Protein AF-A0A5M6HRJ6-F1 (afdb_monomer_lite)

Structure (mmCIF, N/CA/C/O backbone):
data_AF-A0A5M6HRJ6-F1
#
_entry.id   AF-A0A5M6HRJ6-F1
#
loop_
_atom_site.group_PDB
_atom_site.id
_atom_site.type_symbol
_atom_site.label_atom_id
_atom_site.label_alt_id
_atom_site.label_comp_id
_atom_site.label_asym_id
_atom_site.label_entity_id
_atom_site.label_seq_id
_atom_site.pdbx_PDB_ins_code
_atom_site.Cartn_x
_atom_site.Cartn_y
_atom_site.Cartn_z
_atom_site.occupancy
_atom_site.B_iso_or_equiv
_atom_site.auth_seq_id
_atom_site.auth_comp_id
_atom_site.auth_asym_id
_atom_site.auth_atom_id
_atom_site.pdbx_PDB_model_num
ATOM 1 N N . MET A 1 1 ? 67.936 3.704 -8.819 1.00 44.12 1 MET A N 1
ATOM 2 C CA . MET A 1 1 ? 66.681 4.390 -8.443 1.00 44.12 1 MET A CA 1
ATOM 3 C C . MET A 1 1 ? 65.546 3.721 -9.205 1.00 44.12 1 MET A C 1
ATOM 5 O O . MET A 1 1 ? 65.377 4.002 -10.380 1.00 44.12 1 MET A O 1
ATOM 9 N N . SER A 1 2 ? 64.853 2.766 -8.577 1.00 40.22 2 SER A N 1
ATOM 10 C CA . SER A 1 2 ? 63.772 1.993 -9.208 1.00 40.22 2 SER A CA 1
ATOM 11 C C . SER A 1 2 ? 62.438 2.374 -8.578 1.00 40.22 2 SER A C 1
ATOM 13 O O . SER A 1 2 ? 62.220 2.121 -7.395 1.00 40.22 2 SER A O 1
ATOM 15 N N . LEU A 1 3 ? 61.555 2.975 -9.374 1.00 39.38 3 LEU A N 1
ATOM 16 C CA . LEU A 1 3 ? 60.166 3.243 -9.014 1.00 39.38 3 LEU A CA 1
ATOM 17 C C . LEU A 1 3 ? 59.391 1.917 -9.052 1.00 39.38 3 LEU A C 1
ATOM 19 O O . LEU A 1 3 ? 59.139 1.371 -10.124 1.00 39.38 3 LEU A O 1
ATOM 23 N N . ARG A 1 4 ? 59.047 1.368 -7.882 1.00 40.25 4 ARG A N 1
ATOM 24 C CA . ARG A 1 4 ? 58.120 0.233 -7.775 1.00 40.25 4 ARG A CA 1
ATOM 25 C C . ARG A 1 4 ? 56.687 0.760 -7.811 1.00 40.25 4 ARG A C 1
ATOM 27 O O . ARG A 1 4 ? 56.239 1.421 -6.881 1.00 40.25 4 ARG A O 1
ATOM 34 N N . SER A 1 5 ? 56.003 0.450 -8.906 1.00 42.16 5 SER A N 1
ATOM 35 C CA . SER A 1 5 ? 54.564 0.618 -9.092 1.00 42.16 5 SER A CA 1
ATOM 36 C C . SER A 1 5 ? 53.817 -0.343 -8.159 1.00 42.16 5 SER A C 1
ATOM 38 O O . SER A 1 5 ? 53.978 -1.557 -8.269 1.00 42.16 5 SER A O 1
ATOM 40 N N . ASN A 1 6 ? 53.047 0.194 -7.211 1.00 42.03 6 ASN A N 1
ATOM 41 C CA . ASN A 1 6 ? 52.173 -0.567 -6.316 1.00 42.03 6 ASN A CA 1
ATOM 42 C C . ASN A 1 6 ? 50.748 -0.511 -6.883 1.00 42.03 6 ASN A C 1
ATOM 44 O O . ASN A 1 6 ? 49.988 0.409 -6.591 1.00 42.03 6 ASN A O 1
ATOM 48 N N . ALA A 1 7 ? 50.395 -1.485 -7.720 1.00 41.12 7 ALA A N 1
ATOM 49 C CA . ALA A 1 7 ? 49.009 -1.734 -8.092 1.00 41.12 7 ALA A CA 1
ATOM 50 C C . ALA A 1 7 ? 48.393 -2.667 -7.038 1.00 41.12 7 ALA A C 1
ATOM 52 O O . ALA A 1 7 ? 48.666 -3.866 -7.023 1.00 41.12 7 ALA A O 1
ATOM 53 N N . GLN A 1 8 ? 47.590 -2.111 -6.129 1.00 44.06 8 GLN A N 1
ATOM 54 C CA . GLN A 1 8 ? 46.680 -2.904 -5.303 1.00 44.06 8 GLN A CA 1
ATOM 55 C C . GLN A 1 8 ? 45.479 -3.332 -6.160 1.00 44.06 8 GLN A C 1
ATOM 57 O O . GLN A 1 8 ? 44.853 -2.470 -6.781 1.00 44.06 8 GLN A O 1
ATOM 62 N N . PRO A 1 9 ? 45.105 -4.622 -6.191 1.00 39.88 9 PRO A N 1
ATOM 63 C CA . PRO A 1 9 ? 43.818 -5.022 -6.731 1.00 39.88 9 PRO A CA 1
ATOM 64 C C . PRO A 1 9 ? 42.720 -4.623 -5.737 1.00 39.88 9 PRO A C 1
ATOM 66 O O . PRO A 1 9 ? 42.697 -5.077 -4.593 1.00 39.88 9 PRO A O 1
ATOM 69 N N . LEU A 1 10 ? 41.808 -3.757 -6.180 1.00 39.28 10 LEU A N 1
ATOM 70 C CA . LEU A 1 10 ? 40.539 -3.501 -5.506 1.00 39.28 10 LEU A CA 1
ATOM 71 C C . LEU A 1 10 ? 39.719 -4.795 -5.535 1.00 39.28 10 LEU A C 1
ATOM 73 O O . LEU A 1 10 ? 39.129 -5.148 -6.555 1.00 39.28 10 LEU A O 1
ATOM 77 N N . SER A 1 11 ? 39.703 -5.513 -4.415 1.00 37.12 11 SER A N 1
ATOM 78 C CA . SER A 1 11 ? 38.741 -6.582 -4.168 1.00 37.12 11 SER A CA 1
ATOM 79 C C . SER A 1 11 ? 37.322 -6.026 -4.336 1.00 37.12 11 SER A C 1
ATOM 81 O O . SER A 1 11 ? 36.984 -5.044 -3.667 1.00 37.12 11 SER A O 1
ATOM 83 N N . PRO A 1 12 ? 36.457 -6.622 -5.174 1.00 39.44 12 PRO A N 1
ATOM 84 C CA . PRO A 1 12 ? 35.045 -6.294 -5.139 1.00 39.44 12 PRO A CA 1
ATOM 85 C C . PRO A 1 12 ? 34.497 -6.775 -3.795 1.00 39.44 12 PRO A C 1
ATOM 87 O O . PRO A 1 12 ? 34.446 -7.973 -3.516 1.00 39.44 12 PRO A O 1
ATOM 90 N N . SER A 1 13 ? 34.111 -5.826 -2.944 1.00 34.75 13 SER A N 1
ATOM 91 C CA . SER A 1 13 ? 33.260 -6.070 -1.783 1.00 34.75 13 SER A CA 1
ATOM 92 C C . SER A 1 13 ? 31.925 -6.620 -2.285 1.00 34.75 13 SER A C 1
ATOM 94 O O . SER A 1 13 ? 30.970 -5.878 -2.510 1.00 34.75 13 SER A O 1
ATOM 96 N N . ALA A 1 14 ? 31.861 -7.932 -2.484 1.00 35.69 14 ALA A N 1
ATOM 97 C CA . ALA A 1 14 ? 30.611 -8.657 -2.538 1.00 35.69 14 ALA A CA 1
ATOM 98 C C . ALA A 1 14 ? 30.008 -8.592 -1.133 1.00 35.69 14 ALA A C 1
ATOM 100 O O . ALA A 1 14 ? 30.343 -9.398 -0.272 1.00 35.69 14 ALA A O 1
ATOM 101 N N . SER A 1 15 ? 29.154 -7.599 -0.882 1.00 35.22 15 SER A N 1
ATOM 102 C CA . SER A 1 15 ? 28.236 -7.637 0.251 1.00 35.22 15 SER A CA 1
ATOM 103 C C . SER A 1 15 ? 27.279 -8.815 0.033 1.00 35.22 15 SER A C 1
ATOM 105 O O . SER A 1 15 ? 26.456 -8.754 -0.883 1.00 35.22 15 SER A O 1
ATOM 107 N N . PRO A 1 16 ? 27.328 -9.888 0.840 1.00 36.78 16 PRO A N 1
ATOM 108 C CA . PRO A 1 16 ? 26.351 -10.955 0.763 1.00 36.78 16 PRO A CA 1
ATOM 109 C C . PRO A 1 16 ? 25.202 -10.563 1.695 1.00 36.78 16 PRO A C 1
ATOM 111 O O . PRO A 1 16 ? 25.150 -11.008 2.835 1.00 36.78 16 PRO A O 1
ATOM 114 N N . ALA A 1 17 ? 24.331 -9.646 1.267 1.00 41.12 17 ALA A N 1
ATOM 115 C CA . ALA A 1 17 ? 23.234 -9.178 2.125 1.00 41.12 17 ALA A CA 1
ATOM 116 C C . ALA A 1 17 ? 21.828 -9.349 1.541 1.00 41.12 17 ALA A C 1
ATOM 118 O O . ALA A 1 17 ? 20.868 -9.202 2.285 1.00 41.12 17 ALA A O 1
ATOM 119 N N . PHE A 1 18 ? 21.656 -9.691 0.260 1.00 45.69 18 PHE A N 1
ATOM 120 C CA . PHE A 1 18 ? 20.309 -9.729 -0.334 1.00 45.69 18 PHE A CA 1
ATOM 121 C C . PHE A 1 18 ? 20.110 -10.868 -1.339 1.00 45.69 18 PHE A C 1
ATOM 123 O O . PHE A 1 18 ? 19.546 -10.683 -2.413 1.00 45.69 18 PHE A O 1
ATOM 130 N N . ALA A 1 19 ? 20.554 -12.069 -0.969 1.00 38.47 19 ALA A N 1
ATOM 131 C CA . ALA A 1 19 ? 20.180 -13.308 -1.644 1.00 38.47 19 ALA A CA 1
ATOM 132 C C . ALA A 1 19 ? 19.229 -14.098 -0.731 1.00 38.47 19 ALA A C 1
ATOM 134 O O . ALA A 1 19 ? 19.669 -14.869 0.117 1.00 38.47 19 ALA A O 1
ATOM 135 N N . GLY A 1 20 ? 17.920 -13.863 -0.861 1.00 35.81 20 GLY A N 1
ATOM 136 C CA . GLY A 1 20 ? 16.915 -14.578 -0.073 1.00 35.81 20 GLY A CA 1
ATOM 137 C C . GLY A 1 20 ? 15.503 -14.031 -0.249 1.00 35.81 20 GLY A C 1
ATOM 138 O O . GLY A 1 20 ? 15.113 -13.070 0.401 1.00 35.81 20 GLY A O 1
ATOM 139 N N . LEU A 1 21 ? 14.747 -14.679 -1.133 1.00 46.22 21 LEU A N 1
ATOM 140 C CA . LEU A 1 21 ? 13.315 -14.520 -1.369 1.00 46.22 21 LEU A CA 1
ATOM 141 C C . LEU A 1 21 ? 12.489 -14.624 -0.077 1.00 46.22 21 LEU A C 1
ATOM 143 O O . LEU A 1 21 ? 12.402 -15.683 0.533 1.00 46.22 21 LEU A O 1
ATOM 147 N N . SER A 1 22 ? 11.861 -13.528 0.322 1.00 51.16 22 SER A N 1
ATOM 148 C CA . SER A 1 22 ? 10.620 -13.431 1.103 1.00 51.16 22 SER A CA 1
ATOM 149 C C . SER A 1 22 ? 10.386 -11.939 1.334 1.00 51.16 22 SER A C 1
ATOM 151 O O . SER A 1 22 ? 11.325 -11.145 1.236 1.00 51.16 22 SER A O 1
ATOM 153 N N . ALA A 1 23 ? 9.149 -11.514 1.599 1.00 58.53 23 ALA A N 1
ATOM 154 C CA . ALA A 1 23 ? 8.949 -10.180 2.155 1.00 58.53 23 ALA A CA 1
ATOM 155 C C . ALA A 1 23 ? 9.952 -9.974 3.298 1.00 58.53 23 ALA A C 1
ATOM 157 O O . ALA A 1 23 ? 10.169 -10.900 4.082 1.00 58.53 23 ALA A O 1
ATOM 158 N N . SER A 1 24 ? 10.606 -8.808 3.360 1.00 69.31 24 SER A N 1
ATOM 159 C CA . SER A 1 24 ? 11.671 -8.599 4.350 1.00 69.31 24 SER A CA 1
ATOM 160 C C . SER A 1 24 ? 11.158 -9.000 5.743 1.00 69.31 24 SER A C 1
ATOM 162 O O . SER A 1 24 ? 10.010 -8.680 6.051 1.00 69.31 24 SER A O 1
ATOM 164 N N . PRO A 1 25 ? 11.945 -9.660 6.611 1.00 70.38 25 PRO A N 1
ATOM 165 C CA . PRO A 1 25 ? 11.465 -10.103 7.926 1.00 70.38 25 PRO A CA 1
ATOM 166 C C . PRO A 1 25 ? 10.873 -8.946 8.746 1.00 70.38 25 PRO A C 1
ATOM 168 O O . PRO A 1 25 ? 9.901 -9.126 9.471 1.00 70.38 25 PRO A O 1
ATOM 171 N N . ALA A 1 26 ? 11.382 -7.727 8.540 1.00 74.12 26 ALA A N 1
ATOM 172 C CA . ALA A 1 26 ? 10.803 -6.498 9.076 1.00 74.12 26 ALA A CA 1
ATOM 173 C C . ALA A 1 26 ? 9.373 -6.218 8.568 1.00 74.12 26 ALA A C 1
ATOM 175 O O . ALA A 1 26 ? 8.516 -5.804 9.338 1.00 74.12 26 ALA A O 1
ATOM 176 N N . PHE A 1 27 ? 9.094 -6.445 7.284 1.00 74.56 27 PHE A N 1
ATOM 177 C CA . PHE A 1 27 ? 7.757 -6.301 6.707 1.00 74.56 27 PHE A CA 1
ATOM 178 C C . PHE A 1 27 ? 6.814 -7.419 7.162 1.00 74.56 27 PHE A C 1
ATOM 180 O O . PHE A 1 27 ? 5.670 -7.146 7.508 1.00 74.56 27 PHE A O 1
ATOM 187 N N . ALA A 1 28 ? 7.301 -8.660 7.231 1.00 75.31 28 ALA A N 1
ATOM 188 C CA . ALA A 1 28 ? 6.534 -9.767 7.796 1.00 75.31 28 ALA A CA 1
ATOM 189 C C . ALA A 1 28 ? 6.162 -9.503 9.266 1.00 75.31 28 ALA A C 1
ATOM 191 O O . ALA A 1 28 ? 5.021 -9.737 9.652 1.00 75.31 28 ALA A O 1
ATOM 192 N N . GLY A 1 29 ? 7.085 -8.942 10.057 1.00 75.62 29 GLY A N 1
ATOM 193 C CA . GLY A 1 29 ? 6.820 -8.475 11.420 1.00 75.62 29 GLY A CA 1
ATOM 194 C C . GLY A 1 29 ? 5.741 -7.391 11.474 1.00 75.62 29 GLY A C 1
ATOM 195 O O . GLY A 1 29 ? 4.799 -7.519 12.245 1.00 75.62 29 GLY A O 1
ATOM 196 N N . LEU A 1 30 ? 5.802 -6.388 10.588 1.00 74.88 30 LEU A N 1
ATOM 197 C CA . LEU A 1 30 ? 4.762 -5.353 10.490 1.00 74.88 30 LEU A CA 1
ATOM 198 C C . LEU A 1 30 ? 3.384 -5.932 10.139 1.00 74.88 30 LEU A C 1
ATOM 200 O O . LEU A 1 30 ? 2.379 -5.503 10.698 1.00 74.88 30 LEU A O 1
ATOM 204 N N . LEU A 1 31 ? 3.321 -6.914 9.236 1.00 76.12 31 LEU A N 1
ATOM 205 C CA . LEU A 1 31 ? 2.068 -7.602 8.916 1.00 76.12 31 LEU A CA 1
ATOM 206 C C . LEU A 1 31 ? 1.579 -8.474 10.073 1.00 76.12 31 LEU A C 1
ATOM 208 O O . LEU A 1 31 ? 0.381 -8.532 10.336 1.00 76.12 31 LEU A O 1
ATOM 212 N N . ALA A 1 32 ? 2.485 -9.139 10.786 1.00 74.69 32 ALA A N 1
ATOM 213 C CA . ALA A 1 32 ? 2.129 -9.901 11.973 1.00 74.69 32 ALA A CA 1
ATOM 214 C C . ALA A 1 32 ? 1.560 -8.979 13.061 1.00 74.69 32 ALA A C 1
ATOM 216 O O . ALA A 1 32 ? 0.515 -9.296 13.626 1.00 74.69 32 ALA A O 1
ATOM 217 N N . ASP A 1 33 ? 2.164 -7.812 13.286 1.00 73.75 33 ASP A N 1
ATOM 218 C CA . ASP A 1 33 ? 1.654 -6.791 14.207 1.00 73.75 33 ASP A CA 1
ATOM 219 C C . ASP A 1 33 ? 0.296 -6.244 13.754 1.00 73.75 33 ASP A C 1
ATOM 221 O O . ASP A 1 33 ? -0.611 -6.065 14.572 1.00 73.75 33 ASP A O 1
ATOM 225 N N . LEU A 1 34 ? 0.104 -6.067 12.443 1.00 70.25 34 LEU A N 1
ATOM 226 C CA . LEU A 1 34 ? -1.172 -5.668 11.848 1.00 70.25 34 LEU A CA 1
ATOM 227 C C . LEU A 1 34 ? -2.286 -6.701 12.077 1.00 70.25 34 LEU A C 1
ATOM 229 O O . LEU A 1 34 ? -3.455 -6.333 12.179 1.00 70.25 34 LEU A O 1
ATOM 233 N N . VAL A 1 35 ? -1.941 -7.988 12.153 1.00 70.00 35 VAL A N 1
ATOM 234 C CA . VAL A 1 35 ? -2.912 -9.090 12.176 1.00 70.00 35 VAL A CA 1
ATOM 235 C C . VAL A 1 35 ? -3.138 -9.635 13.591 1.00 70.00 35 VAL A C 1
ATOM 237 O O . VAL A 1 35 ? -4.284 -9.866 13.985 1.00 70.00 35 VAL A O 1
ATOM 240 N N . MET A 1 36 ? -2.085 -9.838 14.382 1.00 67.75 36 MET A N 1
ATOM 241 C CA . MET A 1 36 ? -2.108 -10.684 15.586 1.00 67.75 36 MET A CA 1
ATOM 242 C C . MET A 1 36 ? -2.182 -9.924 16.914 1.00 67.75 36 MET A C 1
ATOM 244 O O . MET A 1 36 ? -2.635 -10.498 17.902 1.00 67.75 36 MET A O 1
ATOM 248 N N . LYS A 1 37 ? -1.777 -8.651 16.968 1.00 64.19 37 LYS A N 1
ATOM 249 C CA . LYS A 1 37 ? -1.716 -7.905 18.235 1.00 64.19 37 LYS A CA 1
ATOM 250 C C . LYS A 1 37 ? -3.110 -7.503 18.782 1.00 64.19 37 LYS A C 1
ATOM 252 O O . LYS A 1 37 ? -3.941 -7.059 17.985 1.00 64.19 37 LYS A O 1
ATOM 257 N N . PRO A 1 38 ? -3.398 -7.673 20.092 1.00 49.50 38 PRO A N 1
ATOM 258 C CA . PRO A 1 38 ? -4.631 -7.195 20.733 1.00 49.50 38 PRO A CA 1
ATOM 259 C C . PRO A 1 38 ? -4.582 -5.685 21.046 1.00 49.50 38 PRO A C 1
ATOM 261 O O . PRO A 1 38 ? -3.519 -5.161 21.366 1.00 49.50 38 PRO A O 1
ATOM 264 N N . ALA A 1 39 ? -5.737 -5.010 20.974 1.00 53.72 39 ALA A N 1
ATOM 265 C CA . ALA A 1 39 ? -5.853 -3.551 21.088 1.00 53.72 39 ALA A CA 1
ATOM 266 C C . ALA A 1 39 ? -5.550 -3.016 22.504 1.00 53.72 39 ALA A C 1
ATOM 268 O O . ALA A 1 39 ? -5.990 -3.588 23.505 1.00 53.72 39 ALA A O 1
ATOM 269 N N . ALA A 1 40 ? -4.825 -1.896 22.569 1.00 55.72 40 ALA A N 1
ATOM 270 C CA . ALA A 1 40 ? -4.504 -1.144 23.785 1.00 55.72 40 ALA A CA 1
ATOM 271 C C . ALA A 1 40 ? -5.554 -0.025 24.042 1.00 55.72 40 ALA A C 1
ATOM 273 O O . ALA A 1 40 ? -6.443 0.173 23.210 1.00 55.72 40 ALA A O 1
ATOM 274 N N . PRO A 1 41 ? -5.531 0.691 25.188 1.00 52.75 41 PRO A N 1
ATOM 275 C CA . PRO A 1 41 ? -6.506 1.749 25.460 1.00 52.75 41 PRO A CA 1
ATOM 276 C C . PRO A 1 41 ? -6.351 2.950 24.509 1.00 52.75 41 PRO A C 1
ATOM 278 O O . PRO A 1 41 ? -5.250 3.410 24.216 1.00 52.75 41 PRO A O 1
ATOM 281 N N . THR A 1 42 ? -7.492 3.463 24.051 1.00 63.78 42 THR A N 1
ATOM 282 C CA . THR A 1 42 ? -7.640 4.401 22.930 1.00 63.78 42 THR A CA 1
ATOM 283 C C . THR A 1 42 ? -7.243 5.839 23.272 1.00 63.78 42 THR A C 1
ATOM 285 O O . THR A 1 42 ? -7.642 6.362 24.313 1.00 63.78 42 THR A O 1
ATOM 288 N N . THR A 1 43 ? -6.551 6.517 2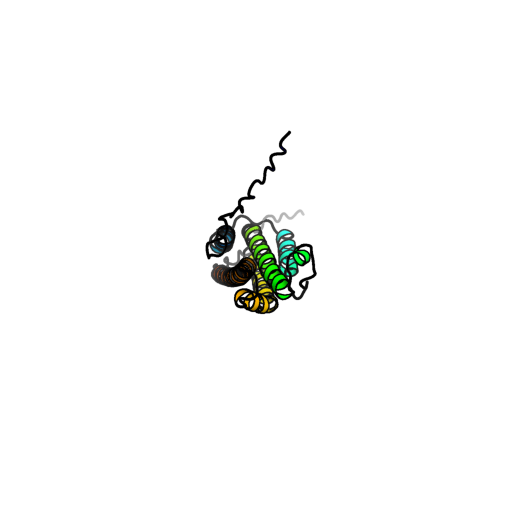2.353 1.00 60.78 43 THR A N 1
ATOM 289 C CA . THR A 1 43 ? -6.251 7.958 22.409 1.00 60.78 43 THR A CA 1
ATOM 290 C C . THR A 1 43 ? -6.980 8.631 21.238 1.00 60.78 43 THR A C 1
ATOM 292 O O . THR A 1 43 ? -6.599 8.457 20.087 1.00 60.78 43 THR A O 1
ATOM 295 N N . GLY A 1 44 ? -8.099 9.307 21.521 1.00 62.31 44 GLY A N 1
ATOM 296 C CA . GLY A 1 44 ? -9.129 9.648 20.525 1.00 62.31 44 GLY A CA 1
ATOM 297 C C . GLY A 1 44 ? -8.812 10.743 19.488 1.00 62.31 44 GLY A C 1
ATOM 298 O O . GLY A 1 44 ? -7.801 11.441 19.552 1.00 62.31 44 GLY A O 1
ATOM 299 N N . GLY A 1 45 ? -9.760 10.914 18.554 1.00 68.94 45 GLY A N 1
ATOM 300 C CA . GLY A 1 45 ? -9.995 12.090 17.699 1.00 68.94 45 GLY A CA 1
ATOM 301 C C . GLY A 1 45 ? -8.878 12.453 16.718 1.00 68.94 45 GLY A C 1
ATOM 302 O O . GLY A 1 45 ? -8.856 12.000 15.577 1.00 68.94 45 GLY A O 1
ATOM 303 N N . TYR A 1 46 ? -7.930 13.281 17.162 1.00 79.50 46 TYR A N 1
ATOM 304 C CA . TYR A 1 46 ? -6.861 13.814 16.308 1.00 79.50 46 TYR A CA 1
ATOM 305 C C . TYR A 1 46 ? -5.942 12.727 15.736 1.00 79.50 46 TYR A C 1
ATOM 307 O O . TYR A 1 46 ? -5.430 12.872 14.623 1.00 79.50 46 TYR A O 1
ATOM 315 N N . ALA A 1 47 ? -5.736 11.630 16.473 1.00 82.25 47 ALA A N 1
ATOM 316 C CA . ALA A 1 47 ? -4.944 10.497 15.996 1.00 82.25 47 ALA A CA 1
ATOM 317 C C . ALA A 1 47 ? -5.593 9.829 14.772 1.00 82.25 47 ALA A C 1
ATOM 319 O O . ALA A 1 47 ? -4.894 9.488 13.817 1.00 82.25 47 ALA A O 1
ATOM 320 N N . PHE A 1 48 ? -6.925 9.710 14.768 1.00 85.75 48 PHE A N 1
ATOM 321 C CA . PHE A 1 48 ? -7.683 9.152 13.650 1.00 85.75 48 PHE A CA 1
ATOM 322 C C . PHE A 1 48 ? -7.605 10.050 12.413 1.00 85.75 48 PHE A C 1
ATOM 324 O O . PHE A 1 48 ? -7.236 9.577 11.340 1.00 85.75 48 PHE A O 1
ATOM 331 N N . GLU A 1 49 ? -7.885 11.347 12.560 1.00 86.38 49 GLU A N 1
ATOM 332 C CA . GLU A 1 49 ? -7.838 12.302 11.442 1.00 86.38 49 GLU A CA 1
ATOM 333 C C . GLU A 1 49 ? -6.439 12.376 10.819 1.00 86.38 49 GLU A C 1
ATOM 335 O O . GLU A 1 49 ? -6.283 12.338 9.595 1.00 86.38 49 GLU A O 1
ATOM 340 N N . THR A 1 50 ? -5.404 12.395 11.666 1.00 87.06 50 THR A N 1
ATOM 341 C CA . THR A 1 50 ? -4.006 12.369 11.221 1.00 87.06 50 THR A CA 1
ATOM 342 C C . THR A 1 50 ? -3.701 11.077 10.464 1.00 87.06 50 THR A C 1
ATOM 344 O O . THR A 1 50 ? -3.104 11.120 9.388 1.00 87.06 50 THR A O 1
ATOM 347 N N . ALA A 1 51 ? -4.137 9.925 10.982 1.00 85.12 51 ALA A N 1
ATOM 348 C CA . ALA A 1 51 ? -3.940 8.637 10.325 1.00 85.12 51 ALA A CA 1
ATOM 349 C C . ALA A 1 51 ? -4.653 8.568 8.966 1.00 85.12 51 ALA A C 1
ATOM 351 O O . ALA A 1 51 ? -4.044 8.138 7.986 1.00 85.12 51 ALA A O 1
ATOM 352 N N . MET A 1 52 ? -5.901 9.036 8.883 1.00 89.38 52 MET A N 1
ATOM 353 C CA . MET A 1 52 ? -6.666 9.109 7.635 1.00 89.38 52 MET A CA 1
ATOM 354 C C . MET A 1 52 ? -5.957 9.975 6.594 1.00 89.38 52 MET A C 1
ATOM 356 O O . MET A 1 52 ? -5.712 9.509 5.483 1.00 89.38 52 MET A O 1
ATOM 360 N N . CYS A 1 53 ? -5.537 11.185 6.971 1.00 89.38 53 CYS A N 1
ATOM 361 C CA . CYS A 1 53 ? -4.794 12.083 6.085 1.00 89.38 53 CYS A CA 1
ATOM 362 C C . CYS A 1 53 ? -3.491 11.434 5.579 1.00 89.38 53 CYS A C 1
ATOM 364 O O . CYS A 1 53 ? -3.181 11.468 4.385 1.00 89.38 53 CYS A O 1
ATOM 366 N N . LEU A 1 54 ? -2.744 10.767 6.466 1.00 88.94 54 LEU A N 1
ATOM 367 C CA . LEU A 1 54 ? -1.508 10.074 6.099 1.00 88.94 54 LEU A CA 1
ATOM 368 C C . LEU A 1 54 ? -1.758 8.900 5.144 1.00 88.94 54 LEU A C 1
ATOM 370 O O . LEU A 1 54 ? -0.992 8.742 4.190 1.00 88.94 54 LEU A O 1
ATOM 374 N N . VAL A 1 55 ? -2.819 8.119 5.355 1.00 89.00 55 VAL A N 1
ATOM 375 C CA . VAL A 1 55 ? -3.228 7.029 4.454 1.00 89.00 55 VAL A CA 1
ATOM 376 C C . VAL A 1 55 ? -3.631 7.578 3.087 1.00 89.00 55 VAL A C 1
ATOM 378 O O . VAL A 1 55 ? -3.105 7.126 2.070 1.00 89.00 55 VAL A O 1
ATOM 381 N N . GLU A 1 56 ? -4.503 8.583 3.043 1.00 88.56 56 GLU A N 1
ATOM 382 C CA . GLU A 1 56 ? -4.980 9.184 1.792 1.00 88.56 56 GLU A CA 1
ATOM 383 C C . GLU A 1 56 ? -3.847 9.834 0.995 1.00 88.56 56 GLU A C 1
ATOM 385 O O . GLU A 1 56 ? -3.800 9.709 -0.230 1.00 88.56 56 GLU A O 1
ATOM 390 N N . SER A 1 57 ? -2.866 10.433 1.676 1.00 88.12 57 SER A N 1
ATOM 391 C CA . SER A 1 57 ? -1.685 11.014 1.027 1.00 88.12 57 SER A CA 1
ATOM 392 C C . SER A 1 57 ? -0.804 9.989 0.292 1.00 88.12 57 SER A C 1
ATOM 394 O O . SER A 1 57 ? 0.032 10.380 -0.528 1.00 88.12 57 SER A O 1
ATOM 396 N N . GLN A 1 58 ? -0.992 8.684 0.543 1.00 87.81 58 GLN A N 1
ATOM 397 C CA . GLN A 1 58 ? -0.309 7.621 -0.204 1.00 87.81 58 GLN A CA 1
ATOM 398 C C . GLN A 1 58 ? -0.972 7.310 -1.546 1.00 87.81 58 GLN A C 1
ATOM 400 O O . GLN A 1 58 ? -0.334 6.681 -2.399 1.00 87.81 58 GLN A O 1
ATOM 405 N N . SER A 1 59 ? -2.214 7.756 -1.758 1.00 87.44 59 SER A N 1
ATOM 406 C CA . SER A 1 59 ? -2.951 7.500 -2.992 1.00 87.44 59 SER A CA 1
ATOM 407 C C . SER A 1 59 ? -2.161 7.999 -4.211 1.00 87.44 59 SER A C 1
ATOM 409 O O . SER A 1 59 ? -1.754 9.166 -4.263 1.00 87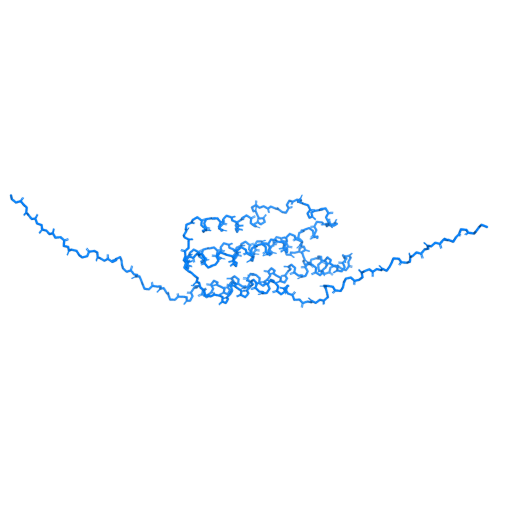.44 59 SER A O 1
ATOM 411 N N . PRO A 1 60 ? -1.938 7.144 -5.224 1.00 82.69 60 PRO A N 1
ATOM 412 C CA . PRO A 1 60 ? -1.346 7.580 -6.483 1.00 82.69 60 PRO A CA 1
ATOM 413 C C . PRO A 1 60 ? -2.252 8.544 -7.255 1.00 82.69 60 PRO A C 1
ATOM 415 O O . PRO A 1 60 ? -1.741 9.349 -8.028 1.00 82.69 60 PRO A O 1
ATOM 418 N N . LEU A 1 61 ? -3.568 8.503 -7.019 1.00 86.12 61 LEU A N 1
ATOM 419 C CA . LEU A 1 61 ? -4.533 9.406 -7.649 1.00 86.12 61 LEU A CA 1
ATOM 420 C C . LEU A 1 61 ? -4.475 10.812 -7.044 1.00 86.12 61 LEU A C 1
ATOM 422 O O . LEU A 1 61 ? -4.590 11.795 -7.769 1.00 86.12 61 LEU A O 1
ATOM 426 N N . ALA A 1 62 ? -4.263 10.913 -5.730 1.00 79.25 62 ALA A N 1
ATOM 427 C CA . ALA A 1 62 ? -4.076 12.199 -5.058 1.00 79.25 62 ALA A CA 1
ATOM 428 C C . ALA A 1 62 ? -2.673 12.775 -5.299 1.00 79.25 62 ALA A C 1
ATOM 430 O O . ALA A 1 62 ? -2.492 13.989 -5.397 1.00 79.25 62 ALA A O 1
ATOM 431 N N . ARG A 1 63 ? -1.664 11.902 -5.390 1.00 78.31 63 ARG A N 1
ATOM 432 C CA . ARG A 1 63 ? -0.272 12.295 -5.592 1.00 78.31 63 ARG A CA 1
ATOM 433 C C . ARG A 1 63 ? 0.410 11.336 -6.567 1.00 78.31 63 ARG A C 1
ATOM 435 O O . ARG A 1 63 ? 0.881 10.279 -6.127 1.00 78.31 63 ARG A O 1
ATOM 442 N N . PRO A 1 64 ? 0.540 11.708 -7.853 1.00 76.06 64 PRO A N 1
ATOM 443 C CA . PRO A 1 64 ? 1.288 10.925 -8.830 1.00 76.06 64 PRO A CA 1
ATOM 444 C C . PRO A 1 64 ? 2.732 10.692 -8.376 1.00 76.06 64 PRO A C 1
ATOM 446 O O . PRO A 1 64 ? 3.233 11.358 -7.461 1.00 76.06 64 PRO A O 1
ATOM 449 N N . ALA A 1 65 ? 3.423 9.751 -9.014 1.00 66.69 65 ALA A N 1
ATOM 450 C CA . ALA A 1 65 ? 4.854 9.563 -8.805 1.00 66.69 65 ALA A CA 1
ATOM 451 C C . ALA A 1 65 ? 5.625 10.793 -9.329 1.00 66.69 65 ALA A C 1
ATOM 453 O O . ALA A 1 65 ? 6.063 10.833 -10.472 1.00 66.69 65 ALA A O 1
ATOM 454 N N . PHE A 1 66 ? 5.757 11.837 -8.508 1.00 60.06 66 PHE A N 1
ATOM 455 C CA . PHE A 1 66 ? 6.601 12.991 -8.813 1.00 60.06 66 PHE A CA 1
ATOM 456 C C . PHE A 1 66 ? 8.046 12.718 -8.389 1.00 60.06 66 PHE A C 1
ATOM 458 O O . PHE A 1 66 ? 8.295 12.164 -7.316 1.00 60.06 66 PHE A O 1
ATOM 465 N N . GLY A 1 67 ? 8.991 13.110 -9.247 1.00 55.00 67 GLY A N 1
ATOM 466 C CA . GLY A 1 67 ? 10.414 12.803 -9.126 1.00 55.00 67 GLY A CA 1
ATOM 467 C C . GLY A 1 67 ? 11.108 13.471 -7.938 1.00 55.00 67 GLY A C 1
ATOM 468 O O . GLY A 1 67 ? 11.740 14.510 -8.090 1.00 55.00 67 GLY A O 1
ATOM 469 N N . GLY A 1 68 ? 11.004 12.866 -6.753 1.00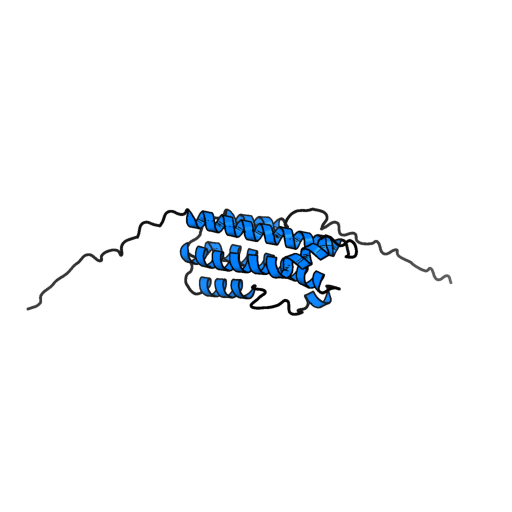 57.91 68 GLY A N 1
ATOM 470 C CA . GLY A 1 68 ? 11.899 13.142 -5.623 1.00 57.91 68 GLY A CA 1
ATOM 471 C C . GLY A 1 68 ? 13.283 12.514 -5.827 1.00 57.91 68 GLY A C 1
ATOM 472 O O . GLY A 1 68 ? 13.536 11.901 -6.856 1.00 57.91 68 GLY A O 1
ATOM 473 N N . LEU A 1 69 ? 14.172 12.597 -4.832 1.00 50.41 69 LEU A N 1
ATOM 474 C CA . LEU A 1 69 ? 15.567 12.117 -4.911 1.00 50.41 69 LEU A CA 1
ATOM 475 C C . LEU A 1 69 ? 15.743 10.674 -5.445 1.00 50.41 69 LEU A C 1
ATOM 477 O O . LEU A 1 69 ? 16.731 10.404 -6.121 1.00 50.41 69 LEU A O 1
ATOM 481 N N . SER A 1 70 ? 14.778 9.766 -5.232 1.00 50.81 70 SER A N 1
ATOM 482 C CA . SER A 1 70 ? 14.782 8.415 -5.836 1.00 50.81 70 SER A C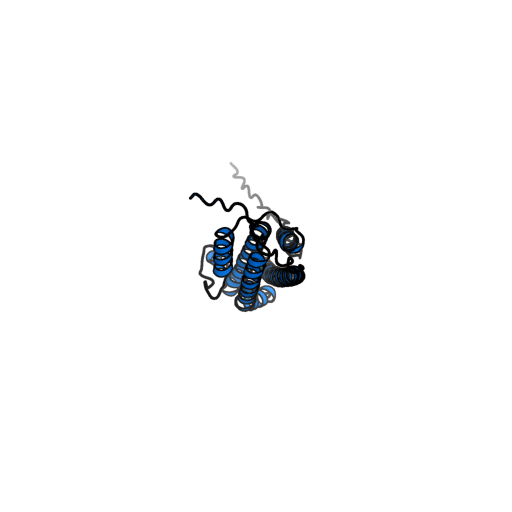A 1
ATOM 483 C C . SER A 1 70 ? 14.718 8.412 -7.369 1.00 50.81 70 SER A C 1
ATOM 485 O O . SER A 1 70 ? 15.208 7.480 -7.997 1.00 50.81 70 SER A O 1
ATOM 487 N N . ALA A 1 71 ? 14.177 9.459 -7.995 1.00 54.38 71 ALA A N 1
ATOM 488 C CA . ALA A 1 71 ? 14.161 9.610 -9.446 1.00 54.38 71 ALA A CA 1
ATOM 489 C C . ALA A 1 71 ? 15.570 9.714 -10.044 1.00 54.38 71 ALA A C 1
ATOM 491 O O . ALA A 1 71 ? 15.744 9.409 -11.217 1.00 54.38 71 ALA A O 1
ATOM 492 N N . HIS A 1 72 ? 16.577 10.105 -9.259 1.00 55.03 72 HIS A N 1
ATOM 493 C CA . HIS A 1 72 ? 17.959 10.166 -9.733 1.00 55.03 72 HIS A CA 1
ATOM 494 C C . HIS A 1 72 ? 18.668 8.806 -9.743 1.00 55.03 72 HIS A C 1
ATOM 496 O O . HIS A 1 72 ? 19.733 8.703 -10.341 1.00 55.03 72 HIS A O 1
ATOM 502 N N . LEU A 1 73 ? 18.097 7.779 -9.101 1.00 62.75 73 LEU A N 1
ATOM 503 C CA . LEU A 1 73 ? 18.710 6.449 -9.003 1.00 62.75 73 LEU A CA 1
ATOM 504 C C . LEU A 1 73 ? 18.156 5.450 -10.024 1.00 62.75 73 LEU A C 1
ATOM 506 O O . LEU A 1 73 ? 18.870 4.533 -10.406 1.00 62.75 73 LEU A O 1
ATOM 510 N N . ALA A 1 74 ? 16.913 5.629 -10.469 1.00 66.25 74 ALA A N 1
ATOM 511 C CA . ALA A 1 74 ? 16.288 4.756 -11.457 1.00 66.25 74 ALA A CA 1
ATOM 512 C C . ALA A 1 74 ? 16.522 5.270 -12.886 1.00 66.25 74 ALA A C 1
ATOM 514 O O . ALA A 1 74 ? 16.255 6.444 -13.195 1.00 66.25 74 ALA A O 1
ATOM 515 N N . ALA A 1 75 ? 16.991 4.368 -13.746 1.00 74.69 75 ALA A N 1
ATOM 516 C CA . ALA A 1 75 ? 17.325 4.632 -15.139 1.00 74.69 75 ALA A CA 1
ATOM 517 C C . ALA A 1 75 ? 16.066 4.779 -16.004 1.00 74.69 75 ALA A C 1
ATOM 519 O O . ALA A 1 75 ? 16.068 5.554 -16.962 1.00 74.69 75 ALA A O 1
ATOM 520 N N . THR A 1 76 ? 14.977 4.091 -15.646 1.00 86.81 76 THR A N 1
ATOM 521 C CA . THR A 1 76 ? 13.725 4.092 -16.419 1.00 86.81 76 THR A CA 1
ATOM 522 C C . THR A 1 76 ? 12.514 4.568 -15.610 1.00 86.81 76 THR A C 1
ATOM 524 O O . THR A 1 76 ? 12.517 4.592 -14.378 1.00 86.81 76 THR A O 1
ATOM 527 N N . ILE A 1 77 ? 11.444 4.972 -16.311 1.00 88.50 77 ILE A N 1
ATOM 528 C CA . ILE A 1 77 ? 10.156 5.326 -15.684 1.00 88.50 77 ILE A CA 1
ATOM 529 C C . ILE A 1 77 ? 9.578 4.116 -14.940 1.00 88.50 77 ILE A C 1
ATOM 531 O O . ILE A 1 77 ? 9.081 4.254 -13.827 1.00 88.50 77 ILE A O 1
ATOM 535 N N . GLU A 1 78 ? 9.700 2.926 -15.520 1.00 90.19 78 GLU A N 1
ATOM 536 C CA . GLU A 1 78 ? 9.130 1.702 -14.957 1.00 90.19 78 GLU A CA 1
ATOM 537 C C . GLU A 1 78 ? 9.820 1.300 -13.649 1.00 90.19 78 GLU A C 1
ATOM 539 O O . GLU A 1 78 ? 9.151 0.940 -12.680 1.00 90.19 78 GLU A O 1
ATOM 544 N N . GLU A 1 79 ? 11.145 1.455 -13.576 1.00 88.62 79 GLU A N 1
ATOM 545 C CA . GLU A 1 79 ? 11.915 1.280 -12.339 1.00 88.62 79 GLU A CA 1
ATOM 546 C C . GLU A 1 79 ? 11.482 2.275 -11.254 1.00 88.62 79 GLU A C 1
ATOM 548 O O . GLU A 1 79 ? 11.310 1.894 -10.092 1.00 88.62 79 GLU A O 1
ATOM 553 N N . ARG A 1 80 ? 11.236 3.544 -11.618 1.00 88.31 80 ARG A N 1
ATOM 554 C CA . ARG A 1 80 ? 10.736 4.564 -10.672 1.00 88.31 80 ARG A CA 1
ATOM 555 C C . ARG A 1 80 ? 9.366 4.198 -10.123 1.00 88.31 80 ARG A C 1
ATOM 557 O O . ARG A 1 80 ? 9.107 4.387 -8.933 1.00 88.31 80 ARG A O 1
ATOM 564 N N . GLU A 1 81 ? 8.484 3.686 -10.970 1.00 91.25 81 GLU A N 1
ATOM 565 C CA . GLU A 1 81 ? 7.145 3.255 -10.572 1.00 91.25 81 GLU A CA 1
ATOM 566 C C . GLU A 1 81 ? 7.201 2.016 -9.672 1.00 91.25 81 GLU A C 1
ATOM 568 O O . GLU A 1 81 ? 6.558 2.000 -8.620 1.00 91.25 81 GLU A O 1
ATOM 573 N N . ALA A 1 82 ? 8.043 1.031 -10.000 1.00 91.38 82 ALA A N 1
ATOM 574 C CA . ALA A 1 82 ? 8.269 -0.146 -9.161 1.00 91.38 82 ALA A CA 1
ATOM 575 C C . ALA A 1 82 ? 8.840 0.227 -7.779 1.00 91.38 82 ALA A C 1
ATOM 577 O O . ALA A 1 82 ? 8.383 -0.272 -6.745 1.00 91.38 82 ALA A O 1
ATOM 578 N N . GLN A 1 83 ? 9.792 1.162 -7.733 1.00 90.12 83 GLN A N 1
ATOM 579 C CA . GLN A 1 83 ? 10.337 1.675 -6.476 1.00 90.12 83 GLN A CA 1
ATOM 580 C C . GLN A 1 83 ? 9.291 2.476 -5.685 1.00 90.12 83 GLN A C 1
ATOM 582 O O . GLN A 1 83 ? 9.208 2.350 -4.461 1.00 90.12 83 GLN A O 1
ATOM 587 N N . THR A 1 84 ? 8.460 3.268 -6.369 1.00 91.50 84 THR A N 1
ATOM 588 C CA . THR A 1 84 ? 7.358 4.015 -5.743 1.00 91.50 84 THR A CA 1
ATOM 589 C C . THR A 1 84 ? 6.345 3.068 -5.105 1.00 91.50 84 THR A C 1
ATOM 591 O O . THR A 1 84 ? 5.935 3.306 -3.965 1.00 91.50 84 THR A O 1
ATOM 594 N N . LEU A 1 85 ? 5.995 1.972 -5.790 1.00 93.81 85 LEU A N 1
ATOM 595 C CA . LEU A 1 85 ? 5.143 0.919 -5.242 1.00 93.81 85 LEU A CA 1
ATOM 596 C C . LEU A 1 85 ? 5.721 0.372 -3.934 1.00 93.81 85 LEU A C 1
ATOM 598 O O . LEU A 1 85 ? 5.017 0.346 -2.924 1.00 93.81 85 LEU A O 1
ATOM 602 N N . LEU A 1 86 ? 7.002 -0.007 -3.929 1.00 92.31 86 LEU A N 1
ATOM 603 C CA . LEU A 1 86 ? 7.663 -0.563 -2.746 1.00 92.31 86 LEU A CA 1
ATOM 604 C C . LEU A 1 86 ? 7.648 0.419 -1.566 1.00 92.31 86 LEU A C 1
ATOM 606 O O . LEU A 1 86 ? 7.264 0.063 -0.450 1.00 92.31 86 LEU A O 1
ATOM 610 N N . LEU A 1 87 ? 8.052 1.668 -1.806 1.00 91.31 87 LEU A N 1
ATOM 611 C CA . LEU A 1 87 ? 8.158 2.686 -0.760 1.00 91.31 87 LEU A CA 1
ATOM 612 C C . LEU A 1 87 ? 6.796 3.016 -0.144 1.00 91.31 87 LEU A C 1
ATOM 614 O O . LEU A 1 87 ? 6.666 3.021 1.083 1.00 91.31 87 LEU A O 1
ATOM 618 N N . ARG A 1 88 ? 5.774 3.254 -0.975 1.00 93.12 88 ARG A N 1
ATOM 619 C CA . ARG A 1 88 ? 4.429 3.605 -0.493 1.00 93.12 88 ARG A CA 1
ATOM 620 C C . ARG A 1 88 ? 3.740 2.431 0.193 1.00 93.12 88 ARG A C 1
ATOM 622 O O . ARG A 1 88 ? 3.108 2.637 1.224 1.00 93.12 88 ARG A O 1
ATOM 629 N N . THR A 1 89 ? 3.938 1.208 -0.299 1.00 93.19 89 THR A N 1
ATOM 630 C CA . THR A 1 89 ? 3.450 -0.015 0.364 1.00 93.19 89 THR A CA 1
ATOM 631 C C . THR A 1 89 ? 4.031 -0.143 1.771 1.00 93.19 89 THR A C 1
ATOM 633 O O . THR A 1 89 ? 3.294 -0.317 2.741 1.00 93.19 89 THR A O 1
ATOM 636 N N . ARG A 1 90 ? 5.351 0.016 1.922 1.00 93.38 90 ARG A N 1
ATOM 637 C CA . ARG A 1 90 ? 6.012 -0.053 3.235 1.00 93.38 90 ARG A CA 1
ATOM 638 C C . ARG A 1 90 ? 5.588 1.078 4.164 1.00 93.38 90 ARG A C 1
ATOM 640 O O . ARG A 1 90 ? 5.430 0.848 5.361 1.00 93.38 90 ARG A O 1
ATOM 647 N N . MET A 1 91 ? 5.412 2.287 3.636 1.00 91.94 91 MET A N 1
ATOM 648 C CA . MET A 1 91 ? 4.939 3.423 4.425 1.00 91.94 91 MET A CA 1
ATOM 649 C C . MET A 1 91 ? 3.518 3.182 4.936 1.00 91.94 91 MET A C 1
ATOM 651 O O . MET A 1 91 ? 3.279 3.336 6.131 1.00 91.94 91 MET A O 1
ATOM 655 N N . LEU A 1 92 ? 2.614 2.711 4.074 1.00 93.38 92 LEU A N 1
ATOM 656 C CA . LEU A 1 92 ? 1.251 2.355 4.460 1.00 93.38 92 LEU A CA 1
ATOM 657 C C . LEU A 1 92 ? 1.232 1.250 5.528 1.00 93.38 92 LEU A C 1
ATOM 659 O O . LEU A 1 92 ? 0.555 1.398 6.542 1.00 93.38 92 LEU A O 1
ATOM 663 N N . ALA A 1 93 ? 2.031 0.192 5.360 1.00 93.06 93 ALA A N 1
ATOM 664 C CA . ALA A 1 93 ? 2.141 -0.883 6.349 1.00 93.06 93 ALA A CA 1
ATOM 665 C C . ALA A 1 93 ? 2.610 -0.373 7.726 1.00 93.06 93 ALA A C 1
ATOM 667 O O . ALA A 1 93 ? 2.026 -0.725 8.749 1.00 93.06 93 ALA A O 1
ATOM 668 N N . ARG A 1 94 ? 3.631 0.497 7.758 1.00 89.94 94 ARG A N 1
ATOM 669 C CA . ARG A 1 94 ? 4.136 1.106 9.004 1.00 89.94 94 ARG A CA 1
ATOM 670 C C . ARG A 1 94 ? 3.102 2.002 9.674 1.00 89.94 94 ARG A C 1
ATOM 672 O O . ARG A 1 94 ? 2.965 1.943 10.892 1.00 89.94 94 ARG A O 1
ATOM 679 N N . LEU A 1 95 ? 2.387 2.814 8.893 1.00 90.50 95 LEU A N 1
ATOM 680 C CA . LEU A 1 95 ? 1.334 3.688 9.410 1.00 90.50 95 LEU A CA 1
ATOM 681 C C . LEU A 1 95 ? 0.251 2.866 10.105 1.00 90.50 95 LEU A C 1
ATOM 683 O O . LEU A 1 95 ? -0.070 3.140 11.257 1.00 90.50 95 LEU A O 1
ATOM 687 N N . LEU A 1 96 ? -0.250 1.821 9.443 1.00 91.50 96 LEU A N 1
ATOM 688 C CA . LEU A 1 96 ? -1.295 0.967 10.002 1.00 91.50 96 LEU A CA 1
ATOM 689 C C . LEU A 1 96 ? -0.840 0.222 11.260 1.00 91.50 96 LEU A C 1
ATOM 691 O O . LEU A 1 96 ? -1.588 0.172 12.234 1.00 91.50 96 LEU A O 1
ATOM 695 N N . ALA A 1 97 ? 0.383 -0.315 11.266 1.00 88.94 97 ALA A N 1
ATOM 696 C CA . ALA A 1 97 ? 0.942 -0.970 12.447 1.00 88.94 97 ALA A CA 1
ATOM 697 C C . ALA A 1 97 ? 1.083 0.000 13.635 1.00 88.94 97 ALA A C 1
ATOM 699 O O . ALA A 1 97 ? 0.836 -0.386 14.774 1.00 88.94 97 ALA A O 1
ATOM 700 N N . GLY A 1 98 ? 1.440 1.264 13.375 1.00 86.12 98 GLY A N 1
ATOM 701 C CA . GLY A 1 98 ? 1.648 2.273 14.416 1.00 86.12 98 GLY A CA 1
ATOM 702 C C . GLY A 1 98 ? 0.367 2.809 15.060 1.00 86.12 98 GLY A C 1
ATOM 703 O O . GLY A 1 98 ? 0.386 3.161 16.235 1.00 86.12 98 GLY A O 1
ATOM 704 N N . VAL A 1 99 ? -0.742 2.871 14.319 1.00 83.44 99 VAL A N 1
ATOM 705 C CA . VAL A 1 99 ? -1.991 3.503 14.797 1.00 83.44 99 VAL A CA 1
ATOM 706 C C . VAL A 1 99 ? -3.035 2.508 15.298 1.00 83.44 99 VAL A C 1
ATOM 708 O O . VAL A 1 99 ? -3.952 2.904 16.018 1.00 83.44 99 VAL A O 1
ATOM 711 N N . ARG A 1 100 ? -2.895 1.217 14.974 1.00 76.81 100 ARG A N 1
ATOM 712 C CA . ARG A 1 100 ? -3.876 0.174 15.318 1.00 76.81 100 ARG A CA 1
ATOM 713 C C . ARG A 1 100 ? -4.237 0.140 16.806 1.00 76.81 100 ARG A C 1
ATOM 715 O O . ARG A 1 100 ? -5.402 -0.032 17.138 1.00 76.81 100 ARG A O 1
ATOM 722 N N . ASP A 1 101 ? -3.256 0.327 17.684 1.00 79.69 101 ASP A N 1
ATOM 723 C CA . ASP A 1 101 ? -3.454 0.241 19.137 1.00 79.69 101 ASP A CA 1
ATOM 724 C C . ASP A 1 101 ? -3.957 1.551 19.764 1.00 79.69 101 ASP A C 1
ATOM 726 O O . ASP A 1 101 ? -4.250 1.593 20.956 1.00 79.69 101 ASP A O 1
ATOM 730 N N . THR A 1 102 ? -4.031 2.628 18.980 1.00 82.62 102 THR A N 1
ATOM 731 C CA . THR A 1 102 ? -4.430 3.959 19.464 1.00 82.62 102 THR A CA 1
ATOM 732 C C . THR A 1 102 ? -5.892 4.287 19.188 1.00 82.62 102 THR A C 1
ATOM 734 O O . THR A 1 102 ? -6.439 5.190 19.819 1.00 82.62 102 THR A O 1
ATOM 737 N N . LEU A 1 103 ? -6.528 3.555 18.272 1.00 84.19 103 LEU A N 1
ATOM 738 C CA . LEU A 1 103 ? -7.866 3.837 17.764 1.00 84.19 103 LEU A CA 1
ATOM 739 C C . LEU A 1 103 ? -8.886 2.843 18.311 1.00 84.19 103 LEU A C 1
ATOM 741 O O . LEU A 1 103 ? -8.561 1.693 18.605 1.00 84.19 103 LEU A O 1
ATOM 745 N N . ASP A 1 104 ? -10.141 3.274 18.422 1.00 86.44 104 ASP A N 1
ATOM 746 C CA . ASP A 1 104 ? -11.221 2.345 18.738 1.00 86.44 104 ASP A CA 1
ATOM 747 C C . ASP A 1 104 ? -11.542 1.425 17.543 1.00 86.44 104 ASP A C 1
ATOM 749 O O . ASP A 1 104 ? -10.999 1.559 16.441 1.00 86.44 104 ASP A O 1
ATOM 753 N N . ALA A 1 105 ? -12.419 0.442 17.756 1.00 85.94 105 ALA A N 1
ATOM 754 C CA . ALA A 1 105 ? -12.743 -0.542 16.727 1.00 85.94 105 ALA A CA 1
ATOM 755 C C . ALA A 1 105 ? -13.451 0.069 15.500 1.00 85.94 105 ALA A C 1
ATOM 757 O O . ALA A 1 105 ? -13.268 -0.427 14.383 1.00 85.94 105 ALA A O 1
ATOM 758 N N . ALA A 1 106 ? -14.253 1.122 15.683 1.00 87.69 106 ALA A N 1
ATOM 759 C CA . ALA A 1 106 ? -14.982 1.775 14.599 1.00 87.69 106 ALA A CA 1
ATOM 760 C C . ALA A 1 106 ? -14.038 2.630 13.741 1.00 87.69 106 ALA A C 1
ATOM 762 O O . ALA A 1 106 ? -14.046 2.510 12.509 1.00 87.69 106 ALA A O 1
ATOM 763 N N . ASP A 1 107 ? -13.167 3.403 14.384 1.00 90.00 107 ASP A N 1
ATOM 764 C CA . ASP A 1 107 ? -12.130 4.215 13.747 1.00 90.00 107 ASP A CA 1
ATOM 765 C C . ASP A 1 107 ? -11.112 3.333 13.026 1.00 90.00 107 ASP A C 1
ATOM 767 O O . ASP A 1 107 ? -10.818 3.548 11.847 1.00 90.00 107 ASP A O 1
ATOM 771 N N . THR A 1 108 ? -10.651 2.261 13.680 1.00 90.19 108 THR A N 1
ATOM 772 C CA . THR A 1 108 ? -9.756 1.269 13.065 1.00 90.19 108 THR A CA 1
ATOM 773 C C . THR A 1 108 ? -10.392 0.674 11.812 1.00 90.19 108 THR A C 1
ATOM 775 O O . THR A 1 108 ? -9.751 0.576 10.767 1.00 90.19 108 THR A O 1
ATOM 778 N N . ARG A 1 109 ? -11.680 0.314 11.864 1.00 91.38 109 ARG A N 1
ATOM 779 C CA . ARG A 1 109 ? -12.388 -0.236 10.701 1.00 91.38 109 ARG A CA 1
ATOM 780 C C . ARG A 1 109 ? -12.474 0.770 9.554 1.00 91.38 109 ARG A C 1
ATOM 782 O O . ARG A 1 109 ? -12.310 0.377 8.398 1.00 91.38 109 ARG A O 1
ATOM 789 N N . THR A 1 110 ? -12.742 2.037 9.852 1.00 92.75 110 THR A N 1
ATOM 790 C CA . THR A 1 110 ? -12.812 3.104 8.843 1.00 92.75 110 THR A CA 1
ATOM 791 C C . THR A 1 110 ? -11.448 3.338 8.201 1.00 92.75 110 THR A C 1
ATOM 793 O O . THR A 1 110 ? -11.337 3.308 6.973 1.00 92.75 110 THR A O 1
ATOM 796 N N . LEU A 1 111 ? -10.399 3.441 9.017 1.00 93.12 111 LEU A N 1
ATOM 797 C CA . LEU A 1 111 ? -9.026 3.596 8.552 1.00 93.12 111 LEU A CA 1
ATOM 798 C C . LEU A 1 111 ? -8.590 2.428 7.656 1.00 93.12 111 LEU A C 1
ATOM 800 O O . LEU A 1 111 ? -8.024 2.640 6.585 1.00 93.12 111 LEU A O 1
ATOM 804 N N . PHE A 1 112 ? -8.892 1.187 8.045 1.00 94.50 112 PHE A N 1
ATOM 805 C CA . PHE A 1 112 ? -8.512 0.008 7.263 1.00 94.50 112 PHE A CA 1
ATOM 806 C C . PHE A 1 112 ? -9.269 -0.085 5.933 1.00 94.50 112 PHE A C 1
ATOM 808 O O . PHE A 1 112 ? -8.700 -0.550 4.949 1.00 94.50 112 PHE A O 1
ATOM 815 N N . LYS A 1 113 ? -10.519 0.394 5.850 1.00 95.69 113 LYS A N 1
ATOM 816 C CA . L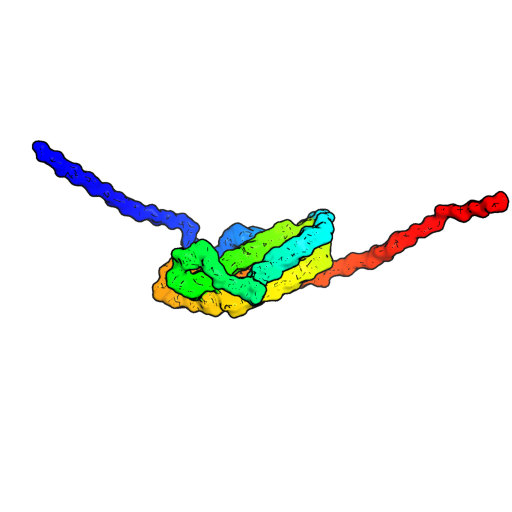YS A 1 113 ? -11.233 0.505 4.564 1.00 95.69 113 LYS A CA 1
ATOM 817 C C . LYS A 1 113 ? -10.561 1.517 3.636 1.00 95.69 113 LYS A C 1
ATOM 819 O O . LYS A 1 113 ? -10.384 1.227 2.453 1.00 95.69 113 LYS A O 1
ATOM 824 N N . ALA A 1 114 ? -10.166 2.675 4.167 1.00 94.81 114 ALA A N 1
ATOM 825 C CA . ALA A 1 114 ? -9.426 3.674 3.400 1.00 94.81 114 ALA A CA 1
ATOM 826 C C . ALA A 1 114 ? -8.079 3.112 2.922 1.00 94.81 114 ALA A C 1
ATOM 828 O O . ALA A 1 114 ? -7.742 3.211 1.743 1.00 94.81 114 ALA A O 1
ATOM 829 N N . ALA A 1 115 ? -7.354 2.419 3.800 1.00 95.19 115 ALA A N 1
ATOM 830 C CA . ALA A 1 115 ? -6.092 1.784 3.450 1.00 95.19 115 ALA A CA 1
ATOM 831 C C . ALA A 1 115 ? -6.247 0.654 2.423 1.00 95.19 115 ALA A C 1
ATOM 833 O O . ALA A 1 115 ? -5.409 0.541 1.533 1.00 95.19 115 ALA A O 1
ATOM 834 N N . ALA A 1 116 ? -7.321 -0.142 2.489 1.00 97.00 116 ALA A N 1
ATOM 835 C CA . ALA A 1 116 ? -7.623 -1.164 1.484 1.00 97.00 116 ALA A CA 1
ATOM 836 C C . ALA A 1 116 ? -7.807 -0.540 0.095 1.00 97.00 116 ALA A C 1
ATOM 838 O O . ALA A 1 116 ? -7.240 -1.023 -0.886 1.00 97.00 116 ALA A O 1
ATOM 839 N N . ARG A 1 117 ? -8.555 0.570 0.023 1.00 97.12 117 ARG A N 1
ATOM 840 C CA . ARG A 1 117 ? -8.726 1.337 -1.214 1.00 97.12 117 ARG A CA 1
ATOM 841 C C . ARG A 1 117 ? -7.375 1.827 -1.742 1.00 97.12 117 ARG A C 1
ATOM 843 O O . ARG A 1 117 ? -7.055 1.579 -2.899 1.00 97.12 117 ARG A O 1
ATOM 850 N N . VAL A 1 118 ? -6.573 2.473 -0.897 1.00 96.06 118 VAL A N 1
ATOM 851 C CA . VAL A 1 118 ? -5.256 3.009 -1.279 1.00 96.06 118 VAL A CA 1
ATOM 852 C C . VAL A 1 118 ? -4.294 1.902 -1.723 1.00 96.06 118 VAL A C 1
ATOM 854 O O . VAL A 1 118 ? -3.610 2.061 -2.730 1.00 96.06 118 VAL A O 1
ATOM 857 N N . ALA A 1 119 ? -4.259 0.760 -1.032 1.00 95.88 119 ALA A N 1
ATOM 858 C CA . ALA A 1 119 ? -3.455 -0.394 -1.435 1.00 95.88 119 ALA A CA 1
ATOM 859 C C . ALA A 1 119 ? -3.884 -0.930 -2.813 1.00 95.88 119 ALA A C 1
ATOM 861 O O . ALA A 1 119 ? -3.032 -1.223 -3.654 1.00 95.88 119 ALA A O 1
ATOM 862 N N . GLY A 1 120 ? -5.195 -0.989 -3.076 1.00 95.69 120 GLY A N 1
ATOM 863 C CA . GLY A 1 120 ? -5.737 -1.331 -4.392 1.00 95.69 120 GLY A CA 1
ATOM 864 C C . GLY A 1 120 ? -5.307 -0.346 -5.483 1.00 95.69 120 GLY A C 1
ATOM 865 O O . GLY A 1 120 ? -4.861 -0.770 -6.547 1.00 95.69 120 GLY A O 1
ATOM 866 N N . GLU A 1 121 ? -5.364 0.959 -5.207 1.00 97.12 121 GLU A N 1
ATOM 867 C CA . GLU A 1 121 ? -4.906 2.002 -6.134 1.00 97.12 121 GLU A CA 1
ATOM 868 C C . GLU A 1 121 ? -3.400 1.892 -6.425 1.00 97.12 121 GLU A C 1
ATOM 870 O O . GLU A 1 121 ? -2.996 1.969 -7.584 1.00 97.12 121 GLU A O 1
ATOM 875 N N . LEU A 1 122 ? -2.564 1.663 -5.404 1.00 95.62 122 LEU A N 1
ATOM 876 C CA . LEU A 1 122 ? -1.119 1.463 -5.575 1.00 95.62 122 LEU A CA 1
ATOM 877 C C . LEU A 1 122 ? -0.819 0.283 -6.506 1.00 95.62 122 LEU A C 1
ATOM 879 O O . LEU A 1 122 ? -0.021 0.418 -7.437 1.00 95.62 122 LEU A O 1
ATOM 883 N N . MET A 1 123 ? -1.483 -0.853 -6.282 1.00 97.19 123 MET A N 1
ATOM 884 C CA . MET A 1 123 ? -1.312 -2.050 -7.106 1.00 97.19 123 MET A CA 1
ATOM 885 C C . MET A 1 123 ? -1.840 -1.853 -8.529 1.00 97.19 123 MET A C 1
ATOM 887 O O . MET A 1 123 ? -1.217 -2.331 -9.473 1.00 97.19 123 MET A O 1
ATOM 891 N N . ALA A 1 124 ? -2.950 -1.133 -8.702 1.00 96.38 124 ALA A N 1
ATOM 892 C CA . ALA A 1 124 ? -3.520 -0.862 -10.017 1.00 96.38 124 ALA A CA 1
ATOM 893 C C . ALA A 1 124 ? -2.639 0.079 -10.853 1.00 96.38 124 ALA A C 1
ATOM 895 O O . ALA A 1 124 ? -2.439 -0.168 -12.040 1.00 96.38 124 ALA A O 1
ATOM 896 N N . VAL A 1 125 ? -2.097 1.137 -10.240 1.00 95.19 125 VAL A N 1
ATOM 897 C CA . VAL A 1 125 ? -1.316 2.160 -10.953 1.00 95.19 125 VAL A CA 1
ATOM 898 C C . VAL A 1 125 ? 0.123 1.706 -11.198 1.00 95.19 125 VAL A C 1
ATOM 900 O O . VAL A 1 125 ? 0.605 1.802 -12.322 1.00 95.19 125 VAL A O 1
ATOM 903 N N . PHE A 1 126 ? 0.817 1.193 -10.179 1.00 95.44 126 PHE A N 1
ATOM 904 C CA . PHE A 1 126 ? 2.254 0.893 -10.280 1.00 95.44 126 PHE A CA 1
ATOM 905 C C . PHE A 1 126 ? 2.571 -0.596 -10.463 1.00 95.44 126 PHE A C 1
ATOM 907 O O . PHE A 1 126 ? 3.680 -0.952 -10.868 1.00 95.44 126 PHE A O 1
ATOM 914 N N . GLY A 1 127 ? 1.611 -1.482 -10.184 1.00 96.12 127 GLY A N 1
ATOM 915 C CA . GLY A 1 127 ? 1.787 -2.928 -10.325 1.00 96.12 127 GLY A CA 1
ATOM 916 C C . GLY A 1 127 ? 2.197 -3.371 -11.734 1.00 96.12 127 GLY A C 1
ATOM 917 O O . GLY A 1 127 ? 3.145 -4.149 -11.838 1.00 96.12 127 GLY A O 1
ATOM 918 N N . PRO A 1 128 ? 1.571 -2.880 -12.824 1.00 97.50 128 PRO A N 1
ATOM 919 C CA . PRO A 1 128 ? 1.944 -3.285 -14.180 1.00 97.50 128 PRO A CA 1
ATOM 920 C C . PRO A 1 128 ? 3.418 -3.023 -14.509 1.00 97.50 128 PRO A C 1
ATOM 922 O O . PRO A 1 128 ? 4.069 -3.868 -15.117 1.00 97.50 128 PRO A O 1
ATOM 925 N N . SER A 1 129 ? 3.959 -1.883 -14.081 1.00 94.75 129 SER A N 1
ATOM 926 C CA . SER A 1 129 ? 5.362 -1.526 -14.316 1.00 94.75 129 SER A CA 1
ATOM 927 C C . SER A 1 129 ? 6.310 -2.378 -13.483 1.00 94.75 129 SER A C 1
ATOM 929 O O . SER A 1 129 ? 7.293 -2.886 -14.012 1.00 94.75 129 SER A O 1
ATOM 931 N N . ALA A 1 130 ? 5.968 -2.657 -12.222 1.00 95.88 130 ALA A N 1
ATOM 932 C CA . ALA A 1 130 ? 6.732 -3.602 -11.411 1.00 95.88 130 ALA A CA 1
ATOM 933 C C . ALA A 1 130 ? 6.733 -5.027 -12.005 1.00 95.88 130 ALA A C 1
ATOM 935 O O . ALA A 1 130 ? 7.746 -5.717 -11.929 1.00 95.88 130 ALA A O 1
ATOM 936 N N . VAL A 1 131 ? 5.637 -5.466 -12.640 1.00 97.88 131 VAL A N 1
ATOM 937 C CA . VAL A 1 131 ? 5.595 -6.754 -13.363 1.00 97.88 131 VAL A CA 1
ATOM 938 C C . VAL A 1 131 ? 6.544 -6.745 -14.558 1.00 97.88 131 VAL A C 1
ATOM 940 O O . VAL A 1 131 ? 7.293 -7.707 -14.726 1.00 97.88 131 VAL A O 1
ATOM 943 N N . ARG A 1 132 ? 6.540 -5.675 -15.364 1.00 97.19 132 ARG A N 1
ATOM 944 C CA . ARG A 1 132 ? 7.432 -5.556 -16.528 1.00 97.19 132 ARG A CA 1
ATOM 945 C C . ARG A 1 132 ? 8.899 -5.559 -16.108 1.00 97.19 132 ARG A C 1
ATOM 947 O O . ARG A 1 132 ? 9.639 -6.416 -16.580 1.00 97.19 132 ARG A O 1
ATOM 954 N N . VAL A 1 133 ? 9.274 -4.726 -15.134 1.00 95.94 133 VAL A N 1
ATOM 955 C CA . VAL A 1 133 ? 10.650 -4.675 -14.610 1.00 95.94 133 VAL A CA 1
ATOM 956 C C . VAL A 1 133 ? 11.077 -6.026 -14.036 1.00 95.94 133 VAL A C 1
ATOM 958 O O . VAL A 1 133 ? 12.178 -6.482 -14.308 1.00 95.94 133 VAL A O 1
ATOM 961 N N . ALA A 1 134 ? 10.224 -6.711 -13.268 1.00 96.44 134 ALA A N 1
ATOM 962 C CA . ALA A 1 134 ? 10.579 -8.009 -12.686 1.00 96.44 134 ALA A CA 1
ATOM 963 C C . ALA A 1 134 ? 10.811 -9.109 -13.742 1.00 96.44 134 ALA A C 1
ATOM 965 O O . ALA A 1 134 ? 11.630 -10.006 -13.521 1.00 96.44 134 ALA A O 1
ATOM 966 N N . ALA A 1 135 ? 10.083 -9.056 -14.862 1.00 96.50 135 ALA A N 1
ATOM 967 C CA . ALA A 1 135 ? 10.108 -10.078 -15.906 1.00 96.50 135 ALA A CA 1
ATOM 968 C C . ALA A 1 135 ? 11.144 -9.814 -17.011 1.00 96.50 135 ALA A C 1
ATOM 970 O O . ALA A 1 135 ? 11.663 -10.772 -17.586 1.00 96.50 135 ALA A O 1
ATOM 971 N N . ASP A 1 136 ? 11.449 -8.552 -17.316 1.00 94.31 136 ASP A N 1
ATOM 972 C CA . ASP A 1 136 ? 12.355 -8.200 -18.408 1.00 94.31 136 ASP A CA 1
ATOM 973 C C . ASP A 1 136 ? 13.825 -8.375 -17.998 1.00 94.31 136 ASP A C 1
ATOM 975 O O . ASP A 1 136 ? 14.339 -7.687 -17.120 1.00 94.31 136 ASP A O 1
ATOM 979 N N . GLY A 1 137 ? 14.517 -9.300 -18.669 1.00 93.75 137 GLY A N 1
ATOM 980 C CA . GLY A 1 137 ? 15.930 -9.608 -18.447 1.00 93.75 137 GLY A CA 1
ATOM 981 C C . GLY A 1 137 ? 16.907 -8.497 -18.844 1.00 93.75 137 GLY A C 1
ATOM 982 O O . GLY A 1 137 ? 18.096 -8.638 -18.558 1.00 93.75 137 GLY A O 1
ATOM 983 N N . SER A 1 138 ? 16.436 -7.421 -19.481 1.00 93.44 138 SER A N 1
ATOM 984 C CA . SER A 1 138 ? 17.245 -6.247 -19.817 1.00 93.44 138 SER A CA 1
ATOM 985 C C . SER A 1 138 ? 17.614 -5.398 -18.589 1.00 93.44 138 SER A C 1
ATOM 987 O O . SER A 1 138 ? 18.659 -4.743 -18.592 1.00 93.44 138 SER A O 1
ATOM 989 N N . HIS A 1 139 ? 16.815 -5.453 -17.516 1.00 92.69 139 HIS A N 1
ATOM 990 C CA . HIS A 1 139 ? 17.093 -4.735 -16.270 1.00 92.69 139 HIS A CA 1
ATOM 991 C C . HIS A 1 139 ? 18.136 -5.450 -15.406 1.00 92.69 139 HIS A C 1
ATOM 993 O O . HIS A 1 139 ? 18.249 -6.687 -15.387 1.00 92.69 139 HIS A O 1
ATOM 999 N N . ALA A 1 140 ? 18.866 -4.669 -14.605 1.00 92.00 140 ALA A N 1
ATOM 1000 C CA . ALA A 1 140 ? 19.848 -5.222 -13.687 1.00 92.00 140 ALA A CA 1
ATOM 1001 C C . ALA A 1 140 ? 19.172 -6.190 -12.691 1.00 92.00 140 ALA A C 1
ATOM 1003 O O . ALA A 1 140 ? 18.059 -5.930 -12.228 1.00 92.00 140 ALA A O 1
ATOM 1004 N N . PRO A 1 141 ? 19.823 -7.307 -12.306 1.00 93.38 141 PRO A N 1
ATOM 1005 C CA . PRO A 1 141 ? 19.222 -8.304 -11.413 1.00 93.38 141 PRO A CA 1
ATOM 1006 C C . PRO A 1 141 ? 18.669 -7.729 -10.101 1.00 93.38 141 PRO A C 1
ATOM 1008 O O . PRO A 1 141 ? 17.670 -8.227 -9.586 1.00 93.38 141 PRO A O 1
ATOM 1011 N N . VAL A 1 142 ? 19.303 -6.673 -9.579 1.00 91.38 142 VAL A N 1
ATOM 1012 C CA . VAL A 1 142 ? 18.872 -5.975 -8.361 1.00 91.38 142 VAL A CA 1
ATOM 1013 C C . VAL A 1 142 ? 17.528 -5.263 -8.540 1.00 91.38 142 VAL A C 1
ATOM 1015 O O . VAL A 1 142 ? 16.669 -5.374 -7.666 1.00 91.38 142 VAL A O 1
ATOM 1018 N N . ASP A 1 143 ? 17.298 -4.618 -9.683 1.00 91.31 143 ASP A N 1
ATOM 1019 C CA . ASP A 1 143 ? 16.060 -3.885 -9.965 1.00 91.31 143 ASP A CA 1
ATOM 1020 C C . ASP A 1 143 ? 14.896 -4.850 -10.184 1.00 91.31 143 ASP A C 1
ATOM 1022 O O . ASP A 1 143 ? 13.801 -4.655 -9.652 1.00 91.31 143 ASP A O 1
ATOM 1026 N N . ARG A 1 144 ? 15.161 -5.970 -10.866 1.00 94.62 144 ARG A N 1
ATOM 1027 C CA . ARG A 1 144 ? 14.182 -7.053 -11.053 1.00 94.62 144 ARG A CA 1
ATOM 1028 C C . ARG A 1 144 ? 13.752 -7.653 -9.718 1.00 94.62 144 ARG A C 1
ATOM 1030 O O . ARG A 1 144 ? 12.559 -7.834 -9.468 1.00 94.62 144 ARG A O 1
ATOM 1037 N N . ALA A 1 145 ? 14.714 -7.921 -8.834 1.00 93.19 145 ALA A N 1
ATOM 1038 C CA . ALA A 1 145 ? 14.439 -8.427 -7.492 1.00 93.19 145 ALA A CA 1
ATOM 1039 C C . ALA A 1 145 ? 13.664 -7.408 -6.638 1.00 93.19 145 ALA A C 1
ATOM 1041 O O . ALA A 1 145 ? 12.729 -7.783 -5.922 1.00 93.19 145 ALA A O 1
ATOM 1042 N N . ALA A 1 146 ? 14.002 -6.119 -6.734 1.00 90.50 146 ALA A N 1
ATOM 1043 C CA . ALA A 1 146 ? 13.285 -5.051 -6.042 1.00 90.50 146 ALA A CA 1
ATOM 1044 C C . ALA A 1 146 ? 11.831 -4.931 -6.529 1.00 90.50 146 ALA A C 1
ATOM 1046 O O . ALA A 1 146 ? 10.918 -4.846 -5.705 1.00 90.50 146 ALA A O 1
ATOM 1047 N N . ALA A 1 147 ? 11.594 -5.006 -7.840 1.00 94.12 147 ALA A N 1
ATOM 1048 C CA . ALA A 1 147 ? 10.256 -4.980 -8.425 1.00 94.12 147 ALA A CA 1
ATOM 1049 C C . ALA A 1 147 ? 9.417 -6.210 -8.024 1.00 94.12 147 ALA A C 1
ATOM 1051 O O . ALA A 1 147 ? 8.261 -6.072 -7.616 1.00 94.12 147 ALA A O 1
ATOM 1052 N N . ALA A 1 148 ? 10.013 -7.408 -8.029 1.00 96.25 148 ALA A N 1
ATOM 1053 C CA . ALA A 1 148 ? 9.361 -8.625 -7.535 1.00 96.25 148 ALA A CA 1
ATOM 1054 C C . ALA A 1 148 ? 9.007 -8.530 -6.037 1.00 96.25 148 ALA A C 1
ATOM 1056 O O . ALA A 1 148 ? 7.929 -8.959 -5.609 1.00 96.25 148 ALA A O 1
ATOM 1057 N N . THR A 1 149 ? 9.887 -7.916 -5.242 1.00 94.38 149 THR A N 1
ATOM 1058 C CA . THR A 1 149 ? 9.638 -7.642 -3.819 1.00 94.38 149 THR A CA 1
ATOM 1059 C C . THR A 1 149 ? 8.477 -6.666 -3.647 1.00 94.38 149 THR A C 1
ATOM 1061 O O . THR A 1 149 ? 7.588 -6.928 -2.842 1.00 94.38 149 THR A O 1
ATOM 1064 N N . ALA A 1 150 ? 8.428 -5.591 -4.440 1.00 93.81 150 ALA A N 1
ATOM 1065 C CA . ALA A 1 150 ? 7.344 -4.608 -4.414 1.00 93.81 150 ALA A CA 1
ATOM 1066 C C . ALA A 1 150 ? 5.974 -5.251 -4.671 1.00 93.81 150 ALA A C 1
ATOM 1068 O O . ALA A 1 150 ? 5.023 -5.000 -3.932 1.00 93.81 150 ALA A O 1
ATOM 1069 N N . LEU A 1 151 ? 5.888 -6.133 -5.673 1.00 97.25 151 LEU A N 1
ATOM 1070 C CA . LEU A 1 151 ? 4.666 -6.882 -5.979 1.00 97.25 151 LEU A CA 1
ATOM 1071 C C . LEU A 1 151 ? 4.255 -7.816 -4.841 1.00 97.25 151 LEU A C 1
ATOM 1073 O O . LEU A 1 151 ? 3.074 -7.895 -4.504 1.00 97.25 151 LEU A O 1
ATOM 1077 N N . THR A 1 152 ? 5.221 -8.526 -4.260 1.00 96.56 152 THR A N 1
ATOM 1078 C CA . THR A 1 152 ? 4.965 -9.475 -3.171 1.00 96.56 152 THR A CA 1
ATOM 1079 C C . THR A 1 152 ? 4.476 -8.745 -1.923 1.00 96.56 152 THR A C 1
ATOM 1081 O O . THR A 1 152 ? 3.441 -9.102 -1.367 1.00 96.56 152 THR A O 1
ATOM 1084 N N . GLU A 1 153 ? 5.171 -7.684 -1.509 1.00 96.19 153 GLU A N 1
ATOM 1085 C CA . GLU A 1 153 ? 4.785 -6.881 -0.345 1.00 96.19 153 GLU A CA 1
ATOM 1086 C C . GLU A 1 153 ? 3.437 -6.181 -0.558 1.00 96.19 153 GLU A C 1
ATOM 1088 O O . GLU A 1 153 ? 2.609 -6.168 0.352 1.00 96.19 153 GLU A O 1
ATOM 1093 N N . GLY A 1 154 ? 3.170 -5.664 -1.762 1.00 95.12 154 GLY A N 1
ATOM 1094 C CA . GLY A 1 154 ? 1.890 -5.032 -2.091 1.00 95.12 154 GLY A CA 1
ATOM 1095 C C . GLY A 1 154 ? 0.702 -5.990 -1.972 1.00 95.12 154 GLY A C 1
ATOM 1096 O O . GLY A 1 154 ? -0.322 -5.636 -1.385 1.00 95.12 154 GLY A O 1
ATOM 1097 N N . ARG A 1 155 ? 0.854 -7.233 -2.452 1.00 96.88 155 ARG A N 1
ATOM 1098 C CA . ARG A 1 155 ? -0.170 -8.285 -2.308 1.00 96.88 155 ARG A CA 1
ATOM 1099 C C . ARG A 1 155 ? -0.384 -8.676 -0.851 1.00 96.88 155 ARG A C 1
ATOM 1101 O O . ARG A 1 155 ? -1.518 -8.661 -0.383 1.00 96.88 155 ARG A O 1
ATOM 1108 N N . LEU A 1 156 ? 0.700 -8.950 -0.125 1.00 95.25 156 LEU A N 1
ATOM 1109 C CA . LEU A 1 156 ? 0.620 -9.340 1.283 1.00 95.25 156 LEU A CA 1
ATOM 1110 C C . LEU A 1 156 ? 0.003 -8.238 2.156 1.00 95.25 156 LEU A C 1
ATOM 1112 O O . LEU A 1 156 ? -0.732 -8.542 3.093 1.00 95.25 156 LEU A O 1
ATOM 1116 N N . LEU A 1 157 ? 0.253 -6.960 1.846 1.00 95.19 157 LEU A N 1
ATOM 1117 C CA . LEU A 1 157 ? -0.415 -5.849 2.521 1.00 95.19 157 LEU A CA 1
ATOM 1118 C C . LEU A 1 157 ? -1.922 -5.849 2.256 1.00 95.19 157 LEU A C 1
ATOM 1120 O O . LEU A 1 157 ? -2.701 -5.747 3.201 1.00 95.19 157 LEU A O 1
ATOM 1124 N N . ALA A 1 158 ? -2.338 -5.973 0.993 1.00 94.81 158 ALA A N 1
ATOM 1125 C CA . ALA A 1 158 ? -3.755 -5.998 0.633 1.00 94.81 158 ALA A CA 1
ATOM 1126 C C . ALA A 1 158 ? -4.493 -7.173 1.302 1.00 94.81 158 ALA A C 1
ATOM 1128 O O . ALA A 1 158 ? -5.568 -6.986 1.876 1.00 94.81 158 ALA A O 1
ATOM 1129 N N . GLU A 1 159 ? -3.884 -8.360 1.301 1.00 95.19 159 GLU A N 1
ATOM 1130 C CA . GLU A 1 159 ? -4.397 -9.549 1.989 1.00 95.19 159 GLU A CA 1
ATOM 1131 C C . GLU A 1 159 ? -4.456 -9.347 3.509 1.00 95.19 159 GLU A C 1
ATOM 1133 O O . GLU A 1 159 ? -5.481 -9.627 4.133 1.00 95.19 159 GLU A O 1
ATOM 1138 N N . GLY A 1 160 ? -3.398 -8.797 4.113 1.00 93.06 160 GLY A N 1
ATOM 1139 C CA . GLY A 1 160 ? -3.347 -8.501 5.545 1.00 93.06 160 GLY A CA 1
ATOM 1140 C C . GLY A 1 160 ? -4.436 -7.520 5.986 1.00 93.06 160 GLY A C 1
ATOM 1141 O O . GLY A 1 160 ? -5.103 -7.751 6.998 1.00 93.06 160 GLY A O 1
ATOM 1142 N N . ILE A 1 161 ? -4.680 -6.465 5.200 1.00 94.50 161 ILE A N 1
ATOM 1143 C CA . ILE A 1 161 ? -5.769 -5.509 5.444 1.00 94.50 161 ILE A CA 1
ATOM 1144 C C . ILE A 1 161 ? -7.133 -6.205 5.335 1.00 94.50 161 ILE A C 1
ATOM 1146 O O . ILE A 1 161 ? -7.993 -5.992 6.192 1.00 94.50 161 ILE A O 1
ATOM 1150 N N . ALA A 1 162 ? -7.336 -7.061 4.329 1.00 93.81 162 ALA A N 1
ATOM 1151 C CA . ALA A 1 162 ? -8.586 -7.803 4.158 1.00 93.81 162 ALA A CA 1
ATOM 1152 C C . ALA A 1 162 ? -8.868 -8.744 5.344 1.00 93.81 162 ALA A C 1
ATOM 1154 O O . ALA A 1 162 ? -9.977 -8.745 5.882 1.00 93.81 162 ALA A O 1
ATOM 1155 N N . VAL A 1 163 ? -7.856 -9.485 5.809 1.00 92.81 163 VAL A N 1
ATOM 1156 C CA . VAL A 1 163 ? -7.957 -10.355 6.994 1.00 92.81 163 VAL A CA 1
ATOM 1157 C C . VAL A 1 163 ? -8.264 -9.541 8.252 1.00 92.81 163 VAL A C 1
ATOM 1159 O O . VAL A 1 163 ? -9.106 -9.941 9.059 1.00 92.81 163 VAL A O 1
ATOM 1162 N N . ALA A 1 164 ? -7.614 -8.391 8.435 1.00 90.00 164 ALA A N 1
ATOM 1163 C CA . ALA A 1 164 ? -7.883 -7.520 9.574 1.00 90.00 164 ALA A CA 1
ATOM 1164 C C . ALA A 1 164 ? -9.317 -6.961 9.548 1.00 90.00 164 ALA A C 1
ATOM 1166 O O . ALA A 1 164 ? -9.984 -6.946 10.583 1.00 90.00 164 ALA A O 1
ATOM 1167 N N . LEU A 1 165 ? -9.826 -6.570 8.376 1.00 92.00 165 LEU A N 1
ATOM 1168 C CA . LEU A 1 165 ? -11.210 -6.115 8.205 1.00 92.00 165 LEU A CA 1
ATOM 1169 C C . LEU A 1 165 ? -12.237 -7.214 8.507 1.00 92.00 165 LEU A C 1
ATOM 1171 O O . LEU A 1 165 ? -13.244 -6.927 9.158 1.00 92.00 165 LEU A O 1
ATOM 1175 N N . ASP A 1 166 ? -11.988 -8.453 8.077 1.00 92.19 166 ASP A N 1
ATOM 1176 C CA . ASP A 1 166 ? -12.836 -9.605 8.415 1.00 92.19 166 ASP A CA 1
ATOM 1177 C C . ASP A 1 166 ? -12.846 -9.855 9.933 1.00 92.19 166 ASP A C 1
ATOM 1179 O O . ASP A 1 166 ? -13.915 -9.963 10.535 1.00 92.19 166 ASP A O 1
ATOM 1183 N N . ARG A 1 167 ? -11.678 -9.823 10.592 1.00 89.38 167 ARG A N 1
ATOM 1184 C CA . ARG A 1 167 ? -11.579 -9.956 12.060 1.00 89.38 167 ARG A CA 1
ATOM 1185 C C . ARG A 1 167 ? -12.339 -8.855 12.798 1.00 89.38 167 ARG A C 1
ATOM 1187 O O . ARG A 1 167 ? -13.086 -9.159 13.725 1.00 89.38 167 ARG A O 1
ATOM 1194 N N . LEU A 1 168 ? -12.196 -7.599 12.373 1.00 87.31 168 LEU A N 1
ATOM 1195 C CA . LEU A 1 168 ? -12.931 -6.464 12.945 1.00 87.31 168 LEU A CA 1
ATOM 1196 C C . LEU A 1 168 ? -14.446 -6.585 12.726 1.00 87.31 168 LEU A C 1
ATOM 1198 O O . LEU A 1 168 ? -15.220 -6.140 13.567 1.00 87.31 168 LEU A O 1
ATOM 1202 N N . GLY A 1 169 ? -14.879 -7.193 11.618 1.00 86.44 169 GLY A N 1
ATOM 1203 C CA . GLY A 1 169 ? -16.291 -7.461 11.338 1.00 86.44 169 GLY A CA 1
ATOM 1204 C C . GLY A 1 169 ? -16.904 -8.567 12.201 1.00 86.44 169 GLY A C 1
ATOM 1205 O O . GLY A 1 169 ? -18.116 -8.567 12.396 1.00 86.44 169 GLY A O 1
ATOM 1206 N N . ARG A 1 170 ? -16.080 -9.484 12.724 1.00 83.06 170 ARG A N 1
ATOM 1207 C CA . ARG A 1 170 ? -16.501 -10.589 13.603 1.00 83.06 170 ARG A CA 1
ATOM 1208 C C . ARG A 1 170 ? -16.487 -10.239 15.087 1.00 83.06 170 ARG A C 1
ATOM 1210 O O . ARG A 1 170 ? -16.971 -11.039 15.886 1.00 83.06 170 ARG A O 1
ATOM 1217 N N . LEU A 1 171 ? -15.923 -9.091 15.470 1.00 73.62 171 LEU A N 1
ATOM 1218 C CA . LEU A 1 171 ? -16.017 -8.630 16.850 1.00 73.62 171 LEU A CA 1
ATOM 1219 C C . LEU A 1 171 ? -17.505 -8.488 17.196 1.00 73.62 171 LEU A C 1
ATOM 1221 O O . LEU A 1 171 ? -18.231 -7.839 16.437 1.00 73.62 171 LEU A O 1
ATOM 1225 N N . PRO A 1 172 ? -17.979 -9.114 18.290 1.00 67.06 172 PRO A N 1
ATOM 1226 C CA . PRO A 1 172 ? -19.368 -8.974 18.689 1.00 67.06 172 PRO A CA 1
ATOM 1227 C C . PRO A 1 172 ? -19.652 -7.484 18.822 1.00 67.06 172 PRO A C 1
ATOM 1229 O O . PRO A 1 172 ? -18.857 -6.766 19.433 1.00 67.06 172 PRO A O 1
ATOM 1232 N N . CYS A 1 173 ? -20.754 -7.017 18.226 1.00 57.69 173 CYS A N 1
ATOM 1233 C CA . CYS A 1 173 ? -21.263 -5.683 18.506 1.00 57.69 173 CYS A CA 1
ATOM 1234 C C . CYS A 1 173 ? -21.263 -5.549 20.025 1.00 57.69 173 CYS A C 1
ATOM 1236 O O . CYS A 1 173 ? -21.982 -6.301 20.688 1.00 57.69 173 CYS A O 1
ATOM 1238 N N . ALA A 1 174 ? -20.403 -4.680 20.569 1.00 56.88 174 ALA A N 1
ATOM 1239 C CA . ALA A 1 174 ? -20.425 -4.392 21.991 1.00 56.88 174 ALA A CA 1
ATOM 1240 C C . ALA A 1 174 ? -21.893 -4.093 22.308 1.00 56.88 174 ALA A C 1
ATOM 1242 O O . ALA A 1 174 ? -22.469 -3.238 21.620 1.00 56.88 174 ALA A O 1
ATOM 1243 N N . PRO A 1 175 ? -22.542 -4.863 23.205 1.00 52.91 175 PRO A N 1
ATOM 1244 C CA . PRO A 1 175 ? -23.956 -4.675 23.464 1.00 52.91 175 PRO A CA 1
ATOM 1245 C C . PRO A 1 175 ? -24.112 -3.208 23.797 1.00 52.91 175 PRO A C 1
ATOM 1247 O O . PRO A 1 175 ? -23.352 -2.711 24.629 1.00 52.91 175 PRO A O 1
ATOM 1250 N N . CYS A 1 176 ? -25.001 -2.531 23.063 1.00 48.56 176 CYS A N 1
ATOM 1251 C CA . CYS A 1 176 ? -25.306 -1.123 23.218 1.00 48.56 176 CYS A CA 1
ATOM 1252 C C . CYS A 1 176 ? -25.311 -0.815 24.713 1.00 48.56 176 CYS A C 1
ATOM 1254 O O . CYS A 1 176 ? -26.255 -1.181 25.416 1.00 48.56 176 CYS A O 1
ATOM 1256 N N . LEU A 1 177 ? -24.216 -0.234 25.211 1.00 52.47 177 LEU A N 1
ATOM 1257 C CA . LEU A 1 177 ? -24.122 0.241 26.576 1.00 52.47 177 LEU A CA 1
ATOM 1258 C C . LEU A 1 177 ? -25.089 1.407 26.579 1.00 52.47 177 LEU A C 1
ATOM 1260 O O . LEU A 1 177 ? -24.759 2.511 26.149 1.00 52.47 177 LEU A O 1
ATOM 1264 N N . ALA A 1 178 ? -26.336 1.091 26.928 1.00 48.34 178 ALA A N 1
ATOM 1265 C CA . ALA A 1 178 ? -27.393 2.056 27.088 1.00 48.34 178 ALA A CA 1
ATOM 1266 C C . ALA A 1 178 ? -26.811 3.220 27.897 1.00 48.34 178 ALA A C 1
ATOM 1268 O O . ALA A 1 178 ? -26.078 2.964 28.864 1.00 48.34 178 ALA A O 1
ATOM 1269 N N . PRO A 1 179 ? -27.078 4.480 27.511 1.00 53.84 179 PRO A N 1
ATOM 1270 C CA . PRO A 1 179 ? -26.637 5.613 28.301 1.00 53.84 179 PRO A CA 1
ATOM 1271 C C . PRO A 1 179 ? -27.086 5.355 29.733 1.00 53.84 179 PRO A C 1
ATOM 1273 O O . PRO A 1 179 ? -28.269 5.125 29.987 1.00 53.84 179 PRO A O 1
ATOM 1276 N N . ARG A 1 180 ? -26.106 5.288 30.638 1.00 51.19 180 ARG A N 1
ATOM 1277 C CA . ARG A 1 180 ? -26.287 5.095 32.073 1.00 51.19 180 ARG A CA 1
ATOM 1278 C C . ARG A 1 180 ? -27.366 6.091 32.494 1.00 51.19 180 ARG A C 1
ATOM 1280 O O . ARG A 1 180 ? -27.096 7.290 32.530 1.00 51.19 180 ARG A O 1
ATOM 1287 N N . GLN A 1 181 ? -28.601 5.627 32.702 1.00 50.78 181 GLN A N 1
ATOM 1288 C CA . GLN A 1 181 ? -29.665 6.498 33.177 1.00 50.78 181 GLN A CA 1
ATOM 1289 C C . GLN A 1 181 ? -29.185 7.050 34.514 1.00 50.78 181 GLN A C 1
ATOM 1291 O O . GLN A 1 181 ? -28.993 6.304 35.475 1.00 50.78 181 GLN A O 1
ATOM 1296 N N . ALA A 1 182 ? -28.936 8.356 34.549 1.00 52.31 182 ALA A N 1
ATOM 1297 C CA . ALA A 1 182 ? -28.758 9.099 35.777 1.00 52.31 182 ALA A CA 1
ATOM 1298 C C . ALA A 1 182 ? -30.099 9.062 36.525 1.00 52.31 182 ALA A C 1
ATOM 1300 O O . ALA A 1 182 ? -30.962 9.919 36.349 1.00 52.31 182 ALA A O 1
ATOM 1301 N N . GLY A 1 183 ? -30.305 8.000 37.302 1.00 50.47 183 GLY A N 1
ATOM 1302 C CA . GLY A 1 183 ? -31.421 7.867 38.222 1.00 50.47 183 GLY A CA 1
ATOM 1303 C C . GLY A 1 183 ? -31.306 8.899 39.341 1.00 50.47 183 GLY A C 1
ATOM 1304 O O . GLY A 1 183 ? -30.505 8.747 40.255 1.00 50.47 183 GLY A O 1
ATOM 1305 N N . THR A 1 184 ? -32.097 9.962 39.217 1.00 62.59 184 THR A N 1
ATOM 1306 C CA . THR A 1 184 ? -32.948 10.558 40.264 1.00 62.59 184 THR A CA 1
ATOM 1307 C C . THR A 1 184 ? -32.451 10.557 41.722 1.00 62.59 184 THR A C 1
ATOM 1309 O O . THR A 1 184 ? -32.621 9.575 42.438 1.00 62.59 184 THR A O 1
ATOM 1312 N N . ALA A 1 185 ? -32.024 11.731 42.202 1.00 48.78 185 ALA A N 1
ATOM 1313 C CA . ALA A 1 185 ? -32.296 12.303 43.535 1.00 48.78 185 ALA A CA 1
ATOM 1314 C C . ALA A 1 185 ? -31.803 13.769 43.487 1.00 48.78 185 ALA A C 1
ATOM 1316 O O . ALA A 1 185 ? -30.711 14.017 43.002 1.00 48.78 185 ALA A O 1
ATOM 1317 N N . CYS A 1 186 ? -32.506 14.822 43.895 1.00 46.28 186 CYS A N 1
ATOM 1318 C CA . CYS A 1 186 ? -33.443 14.947 44.993 1.00 46.28 186 CYS A CA 1
ATOM 1319 C C . CYS A 1 186 ? -34.360 16.152 44.715 1.00 46.28 186 CYS A C 1
ATOM 1321 O O . CYS A 1 186 ? -33.890 17.276 44.535 1.00 46.28 186 CYS A O 1
ATOM 1323 N N . ALA A 1 187 ? -35.671 15.920 44.691 1.00 53.44 187 ALA A N 1
ATOM 1324 C CA . ALA A 1 187 ? -36.651 16.984 44.814 1.00 53.44 187 ALA A CA 1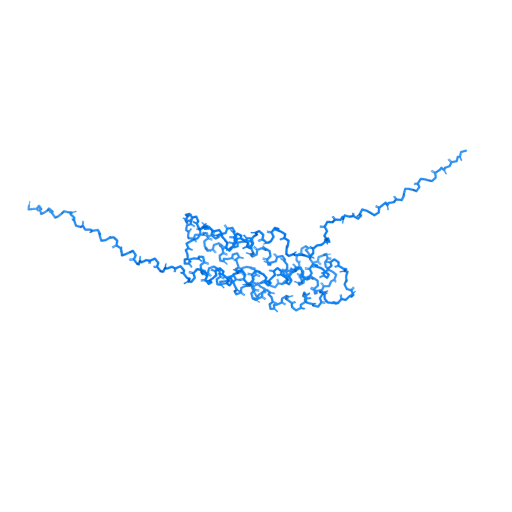
ATOM 1325 C C . ALA A 1 187 ? -36.606 17.520 46.252 1.00 53.44 187 ALA A C 1
ATOM 1327 O O . ALA A 1 187 ? -36.898 16.785 47.195 1.00 53.44 187 ALA A O 1
ATOM 1328 N N . ARG A 1 188 ? -36.301 18.807 46.434 1.00 53.50 188 ARG A N 1
ATOM 1329 C CA . ARG A 1 188 ? -36.661 19.525 47.660 1.00 53.50 188 ARG A CA 1
ATOM 1330 C C . ARG A 1 188 ? -37.369 20.818 47.283 1.00 53.50 188 ARG A C 1
ATOM 1332 O O . ARG A 1 188 ? -36.747 21.791 46.874 1.00 53.50 188 ARG A O 1
ATOM 1339 N N . LYS A 1 189 ? -38.699 20.768 47.392 1.00 53.59 189 LYS A N 1
ATOM 1340 C CA . LYS A 1 189 ? -39.569 21.941 47.481 1.00 53.59 189 LYS A CA 1
ATOM 1341 C C . LYS A 1 189 ? -39.054 22.829 48.616 1.00 53.59 189 LYS A C 1
ATOM 1343 O O . LYS A 1 189 ? -38.916 22.341 49.736 1.00 53.59 189 LYS A O 1
ATOM 1348 N N . LEU A 1 190 ? -38.818 24.101 48.327 1.00 48.06 190 LEU A N 1
ATOM 1349 C CA . LEU A 1 190 ? -38.840 25.164 49.323 1.00 48.06 190 LEU A CA 1
ATOM 1350 C C . LEU A 1 190 ? -40.020 26.062 48.960 1.00 48.06 190 LEU A C 1
ATOM 1352 O O . LEU A 1 190 ? -39.999 26.769 47.954 1.00 48.06 190 LEU A O 1
ATOM 1356 N N . SER A 1 191 ? -41.084 25.865 49.732 1.00 58.88 191 SER A N 1
ATOM 1357 C CA . SER A 1 191 ? -42.044 26.895 50.127 1.00 58.88 191 SER A CA 1
ATOM 1358 C C . SER A 1 191 ? -41.344 28.036 50.848 1.00 58.88 191 SER A C 1
ATOM 1360 O O . SER A 1 191 ? -40.424 27.703 51.634 1.00 58.88 191 SER A O 1
#

Organism: NCBI:txid50712

Secondary structure (DSSP, 8-state):
---------------------SS-HHHHHHHHHHHHPPPPPP--THHHHHHHHHHHTT-TTTS-----GGGGT-SSHHHHHHHHHHHHHHHHHHHHHHHTTTS-HHHHHHHHHHHHHHHHHHHHHHHHHHHHHHH-TTS-HHHHHHHHHHHHHHHHHHHHHHHHHHHHHHS--------------------

pLDDT: mean 76.52, std 19.8, range [34.75, 97.88]

Sequence (191 aa):
MSLRSNAQPLSPSASPAFAGLSASPAFAGLLADLVMKPAAPTTGGYAFETAMCLVESQSPLARPAFGGLSAHLAATIEEREAQTLLLRTRMLARLLAGVRDTLDAADTRTLFKAAARVAGELMAVFGPSAVRVAADGSHAPVDRAAAATALTEGRLLAEGIAVALDRLGRLPCAPCLAPRQAGTACARKLS

Foldseek 3Di:
DDDDDDDDDDDPPPPPDDDDDDQPVVLVVLLCLLFPDDAADADDDPLLVVLLVQLLVLACVVPPLDDDPVVVVDPDPLLSLLVSLQVSLVSLSVSLSVCVRHHDLVSNLVSLVSNLVRLVRSCVPNVVSLVCQLPDPVDDPVSNVSSVSSNNSSVSSNVSSVNSNVVSVPDPPPPPPDPPPPDDDDDDDDD

Radius of gyration: 25.25 Å; chains: 1; bounding box: 109×42×70 Å